Protein AF-A0A920VRI5-F1 (afdb_monomer_lite)

Secondary structure (DSSP, 8-state):
-----------S-EEE-S-----SSPP-HHHHHHHHHHHHT-SS--GGGEEE---STT---TTS-TTHHIIIII-TTSS-HHHH---GGG-SS--EE-SSEEEEEETTEEEEEE-----SSTTTS-BTTBS-SSEEE-HHHHHHHHHHHHHTTTSEEEEE-SSB-TTSSTT-STTHHHHTTSS---TTS-GGGTTBEEEETTEE----

Radius of gyration: 17.71 Å; chains: 1; bounding box: 58×46×41 Å

Sequence (208 aa):
MAKSTGAIRGFDIALNLGDFSGSQLPPDDEEGELVVSQYASAKYHGREHFYDVIGNHDASGAEEPTQWWFKKWIDPVGSNPEFSQVDNSKRPYPTTGTWENYSFEVGNIVFLMLADRNDGGPPIGRGEFGGYPAGAISEETFQWWVQKVSENKDKIVVTAHHHMVKGTTVASGLNEGCDQGYHGRMPDGGAPGSSFIYWVGGKRILAG

Structure (mmCIF, N/CA/C/O backbone):
data_AF-A0A920VRI5-F1
#
_entry.id   AF-A0A920VRI5-F1
#
loop_
_atom_site.group_PDB
_atom_site.id
_atom_site.type_symbol
_atom_site.label_atom_id
_atom_site.label_alt_id
_atom_site.label_comp_id
_atom_site.label_asym_id
_atom_site.label_entity_id
_atom_site.label_seq_id
_atom_site.pdbx_PDB_ins_code
_atom_site.Cartn_x
_atom_site.Cartn_y
_atom_site.Cartn_z
_atom_site.occupancy
_atom_site.B_iso_or_equiv
_atom_site.auth_seq_id
_atom_site.auth_comp_id
_atom_site.auth_asym_id
_atom_site.auth_atom_id
_atom_site.pdbx_PDB_model_num
ATOM 1 N N . MET A 1 1 ? -42.942 6.422 -9.908 1.00 41.00 1 MET A N 1
ATOM 2 C CA . MET A 1 1 ? -41.508 6.718 -9.704 1.00 41.00 1 MET A CA 1
ATOM 3 C C . MET A 1 1 ? -41.279 6.942 -8.220 1.00 41.00 1 MET A C 1
ATOM 5 O O . MET A 1 1 ? -41.807 7.909 -7.683 1.00 41.00 1 MET A O 1
ATOM 9 N N . ALA A 1 2 ? -40.609 6.012 -7.540 1.00 38.19 2 ALA A N 1
ATOM 10 C CA . ALA A 1 2 ? -40.305 6.153 -6.120 1.00 38.19 2 ALA A CA 1
ATOM 11 C C . ALA A 1 2 ? -39.203 7.208 -5.946 1.00 38.19 2 ALA A C 1
ATOM 13 O O . ALA A 1 2 ? -38.097 7.035 -6.450 1.00 38.19 2 ALA A O 1
ATOM 14 N N . LYS A 1 3 ? -39.519 8.314 -5.268 1.00 41.25 3 LYS A N 1
ATOM 15 C CA . LYS A 1 3 ? -38.514 9.250 -4.757 1.00 41.25 3 LYS A CA 1
ATOM 16 C C . LYS A 1 3 ? -37.896 8.600 -3.522 1.00 41.25 3 LYS A C 1
ATOM 18 O O . LYS A 1 3 ? -38.569 8.517 -2.497 1.00 41.25 3 LYS A O 1
ATOM 23 N N . SER A 1 4 ? -36.658 8.119 -3.606 1.00 45.03 4 SER A N 1
ATOM 24 C CA . SER A 1 4 ? -35.901 7.798 -2.397 1.00 45.03 4 SER A CA 1
ATOM 25 C C . SER A 1 4 ? -35.536 9.119 -1.715 1.00 45.03 4 SER A C 1
ATOM 27 O O . SER A 1 4 ? -34.760 9.923 -2.218 1.00 45.03 4 SER A O 1
ATOM 29 N N . THR A 1 5 ? -36.149 9.381 -0.566 1.00 50.12 5 THR A N 1
ATOM 30 C CA . THR A 1 5 ? -35.826 10.512 0.319 1.00 50.12 5 THR A CA 1
ATOM 31 C C . THR A 1 5 ? -34.730 10.147 1.322 1.00 50.12 5 THR A C 1
ATOM 33 O O . THR A 1 5 ? -34.669 10.707 2.414 1.00 50.12 5 THR A O 1
ATOM 36 N N . GLY A 1 6 ? -33.861 9.194 0.981 1.00 52.28 6 GLY A N 1
ATOM 37 C CA . GLY A 1 6 ? -32.639 8.968 1.738 1.00 52.28 6 GLY A CA 1
ATOM 38 C C . GLY A 1 6 ? -31.652 10.050 1.341 1.00 52.28 6 GLY A C 1
ATOM 39 O O . GLY A 1 6 ? -31.127 10.004 0.233 1.00 52.28 6 GLY A O 1
ATOM 40 N N . ALA A 1 7 ? -31.424 11.040 2.207 1.00 58.31 7 ALA A N 1
ATOM 41 C CA . ALA A 1 7 ? -30.242 11.881 2.072 1.00 58.31 7 ALA A CA 1
ATOM 42 C C . ALA A 1 7 ? -29.045 10.941 1.886 1.00 58.31 7 ALA A C 1
ATOM 44 O O . ALA A 1 7 ? -28.867 10.039 2.707 1.00 58.31 7 ALA A O 1
ATOM 45 N N . ILE A 1 8 ? -28.296 11.096 0.790 1.00 59.59 8 ILE A N 1
ATOM 46 C CA . ILE A 1 8 ? -27.055 10.351 0.580 1.00 59.59 8 ILE A CA 1
ATOM 47 C C . ILE A 1 8 ? -26.156 10.742 1.750 1.00 59.59 8 ILE A C 1
ATOM 49 O O . ILE A 1 8 ? -25.626 11.851 1.798 1.00 59.59 8 ILE A O 1
ATOM 53 N N . ARG A 1 9 ? -26.099 9.872 2.756 1.00 70.94 9 ARG A N 1
ATOM 54 C CA . ARG A 1 9 ? -25.122 9.967 3.827 1.00 70.94 9 ARG A CA 1
ATOM 55 C C . ARG A 1 9 ? -23.818 9.464 3.233 1.00 70.94 9 ARG A C 1
ATOM 57 O O . ARG A 1 9 ? -23.820 8.512 2.455 1.00 70.94 9 ARG A O 1
ATOM 64 N N . GLY A 1 10 ? -22.745 10.170 3.545 1.00 83.94 10 GLY A N 1
ATOM 65 C CA . GLY A 1 10 ? -21.402 9.735 3.220 1.00 83.94 10 GLY A CA 1
ATOM 66 C C . GLY A 1 10 ? -21.047 8.375 3.839 1.00 83.94 10 GLY A C 1
ATOM 67 O O . GLY A 1 10 ? -21.869 7.760 4.518 1.00 83.94 10 GLY A O 1
ATOM 68 N N . PHE A 1 11 ? -19.822 7.914 3.619 1.00 89.75 11 PHE A N 1
ATOM 69 C CA . PHE A 1 11 ? -19.252 6.750 4.298 1.00 89.75 11 PHE A CA 1
ATOM 70 C C . PHE A 1 11 ? -18.594 7.148 5.628 1.00 89.75 11 PHE A C 1
ATOM 72 O O . PHE A 1 11 ? -18.130 8.273 5.788 1.00 89.75 11 PHE A O 1
ATOM 79 N N . ASP A 1 12 ? -18.510 6.225 6.584 1.00 86.44 12 ASP A N 1
ATOM 80 C CA . ASP A 1 12 ? -17.761 6.473 7.823 1.00 86.44 12 ASP A CA 1
ATOM 81 C C . ASP A 1 12 ? -16.243 6.408 7.576 1.00 86.44 12 ASP A C 1
ATOM 83 O O . ASP A 1 12 ? -15.486 7.237 8.079 1.00 86.44 12 ASP A O 1
ATOM 87 N N . ILE A 1 13 ? -15.803 5.441 6.760 1.00 87.88 13 ILE A N 1
ATOM 88 C CA . ILE A 1 13 ? -14.407 5.203 6.363 1.00 87.88 13 ILE A CA 1
ATOM 89 C C . ILE A 1 13 ? -14.387 4.744 4.904 1.00 87.88 13 ILE A C 1
ATOM 91 O O . ILE A 1 13 ? -15.224 3.927 4.511 1.00 87.88 13 ILE A O 1
ATOM 95 N N . ALA A 1 14 ? -13.414 5.214 4.123 1.00 94.81 14 ALA A N 1
ATOM 96 C CA . ALA A 1 14 ? -13.083 4.641 2.823 1.00 94.81 14 ALA A CA 1
ATOM 97 C C . ALA A 1 14 ? -11.677 4.041 2.860 1.00 94.81 14 ALA A C 1
ATOM 99 O O . ALA A 1 14 ? -10.730 4.703 3.278 1.00 94.81 14 ALA A O 1
ATOM 100 N N . LEU A 1 15 ? -11.550 2.798 2.399 1.00 96.81 15 LEU A N 1
ATOM 101 C CA . LEU A 1 15 ? -10.257 2.201 2.084 1.00 96.81 15 LEU A CA 1
ATOM 102 C C . LEU A 1 15 ? -10.064 2.281 0.574 1.00 96.81 15 LEU A C 1
ATOM 104 O O . LEU A 1 15 ? -10.921 1.786 -0.161 1.00 96.81 15 LEU A O 1
ATOM 108 N N . ASN A 1 16 ? -8.965 2.876 0.120 1.00 97.00 16 ASN A N 1
ATOM 109 C CA . ASN A 1 16 ? -8.577 2.830 -1.284 1.00 97.00 16 ASN A CA 1
ATOM 110 C C . ASN A 1 16 ? -7.345 1.940 -1.433 1.00 97.00 16 ASN A C 1
ATOM 112 O O . ASN A 1 16 ? -6.329 2.162 -0.774 1.00 97.00 16 ASN A O 1
ATOM 116 N N . LEU A 1 17 ? -7.458 0.894 -2.246 1.00 95.94 17 LEU A N 1
ATOM 117 C CA . LEU A 1 17 ? -6.504 -0.212 -2.243 1.00 95.94 17 LEU A CA 1
ATOM 118 C C . LEU A 1 17 ? -5.523 -0.166 -3.415 1.00 95.94 17 LEU A C 1
ATOM 120 O O . LEU A 1 17 ? -5.196 -1.218 -3.947 1.00 95.94 17 LEU A O 1
ATOM 124 N N . GLY A 1 18 ? -5.048 1.019 -3.793 1.00 95.56 18 GLY A N 1
ATOM 125 C CA . GLY A 1 18 ? -3.997 1.185 -4.798 1.00 95.56 18 GLY A CA 1
ATOM 126 C C . GLY A 1 18 ? -4.498 1.324 -6.230 1.00 95.56 18 GLY A C 1
ATOM 127 O O . GLY A 1 18 ? -5.704 1.361 -6.477 1.00 95.56 18 GLY A O 1
ATOM 128 N N . ASP A 1 19 ? -3.537 1.399 -7.148 1.00 94.81 19 ASP A N 1
ATOM 129 C CA . ASP A 1 19 ? -3.713 1.660 -8.580 1.00 94.81 19 ASP A CA 1
ATOM 130 C C . ASP A 1 19 ? -4.448 2.981 -8.844 1.00 94.81 19 ASP A C 1
ATOM 132 O O . ASP A 1 19 ? -5.450 3.071 -9.557 1.00 94.81 19 ASP A O 1
ATOM 136 N N . PHE A 1 20 ? -3.914 4.037 -8.236 1.00 96.19 20 PHE A N 1
ATOM 137 C CA . PHE A 1 20 ? -4.289 5.420 -8.498 1.00 96.19 20 PHE A CA 1
ATOM 138 C C . PHE A 1 20 ? -3.863 5.855 -9.899 1.00 96.19 20 PHE A C 1
ATOM 140 O O . PHE A 1 20 ? -4.604 6.575 -10.570 1.00 96.19 20 PHE A O 1
ATOM 147 N N . SER A 1 21 ? -2.681 5.416 -10.338 1.00 92.25 21 SER A N 1
ATOM 148 C CA . SER A 1 21 ? -2.272 5.536 -11.733 1.00 92.25 21 SER A CA 1
ATOM 149 C C . SER A 1 21 ? -2.820 4.364 -12.542 1.00 92.25 21 SER A C 1
ATOM 151 O O . SER A 1 21 ? -2.701 3.206 -12.156 1.00 92.25 21 SER A O 1
ATOM 153 N N . GLY A 1 22 ? -3.394 4.660 -13.709 1.00 86.31 22 GLY A N 1
ATOM 154 C CA . GLY A 1 22 ? -3.759 3.644 -14.705 1.00 86.31 22 GLY A CA 1
ATOM 155 C C . GLY A 1 22 ? -2.650 3.375 -15.728 1.00 86.31 22 GLY A C 1
ATOM 156 O O . GLY A 1 22 ? -2.865 2.645 -16.699 1.00 86.31 22 GLY A O 1
ATOM 157 N N . SER A 1 23 ? -1.491 4.017 -15.571 1.00 86.38 23 SER A N 1
ATOM 158 C CA . SER A 1 23 ? -0.403 3.998 -16.542 1.00 86.38 23 SER A CA 1
ATOM 159 C C . SER A 1 23 ? 0.432 2.721 -16.450 1.00 86.38 23 SER A C 1
ATOM 161 O O . SER A 1 23 ? 0.594 2.112 -15.392 1.00 86.38 23 SER A O 1
ATOM 163 N N . GLN A 1 24 ? 1.011 2.320 -17.583 1.00 85.56 24 GLN A N 1
ATOM 164 C CA . GLN A 1 24 ? 2.103 1.338 -17.603 1.00 85.56 24 GLN A CA 1
ATOM 165 C C . GLN A 1 24 ? 3.467 2.012 -17.398 1.00 85.56 24 GLN A C 1
ATOM 167 O O . GLN A 1 24 ? 4.446 1.336 -17.096 1.00 85.56 24 GLN A O 1
ATOM 172 N N . LEU A 1 25 ? 3.553 3.339 -17.510 1.00 87.88 25 LEU A N 1
ATOM 173 C CA . LEU A 1 25 ? 4.743 4.123 -17.168 1.00 87.88 25 LEU A CA 1
ATOM 174 C C . LEU A 1 25 ? 4.754 4.452 -15.666 1.00 87.88 25 LEU A C 1
ATOM 176 O O . LEU A 1 25 ? 3.699 4.342 -15.035 1.00 87.88 25 LEU A O 1
ATOM 180 N N . PRO A 1 26 ? 5.925 4.755 -15.066 1.00 88.69 26 PRO A N 1
ATOM 181 C CA . PRO A 1 26 ? 5.972 5.243 -13.691 1.00 88.69 26 PRO A CA 1
ATOM 182 C C . PRO A 1 26 ? 5.103 6.497 -13.554 1.00 88.69 26 PRO A C 1
ATOM 184 O O . PRO A 1 26 ? 5.108 7.310 -14.484 1.00 88.69 26 PRO A O 1
ATOM 187 N N . PRO A 1 27 ? 4.368 6.650 -12.442 1.00 93.44 27 PRO A N 1
ATOM 188 C CA . PRO A 1 27 ? 3.523 7.815 -12.255 1.00 93.44 27 PRO A CA 1
ATOM 189 C C . PRO A 1 27 ? 4.361 9.077 -12.043 1.00 93.44 27 PRO A C 1
ATOM 191 O O . PRO A 1 27 ? 5.450 9.035 -11.462 1.00 93.44 27 PRO A O 1
ATOM 194 N N . ASP A 1 28 ? 3.837 10.210 -12.497 1.00 94.94 28 ASP A N 1
ATOM 195 C CA . ASP A 1 28 ? 4.511 11.504 -12.433 1.00 94.94 28 ASP A CA 1
ATOM 196 C C . ASP A 1 28 ? 3.756 12.533 -11.576 1.00 94.94 28 ASP A C 1
ATOM 198 O O . ASP A 1 28 ? 2.721 12.260 -10.960 1.00 94.94 28 ASP A O 1
ATOM 202 N N . ASP A 1 29 ? 4.316 13.738 -11.483 1.00 97.44 29 ASP A N 1
ATOM 203 C CA . ASP A 1 29 ? 3.720 14.816 -10.697 1.00 97.44 29 ASP A CA 1
ATOM 204 C C . ASP A 1 29 ? 2.358 15.283 -11.248 1.00 97.44 29 ASP A C 1
ATOM 206 O O . ASP A 1 29 ? 1.505 15.668 -10.451 1.00 97.44 29 ASP A O 1
ATOM 210 N N . GLU A 1 30 ? 2.101 15.190 -12.560 1.00 97.44 30 GLU A N 1
ATOM 211 C CA . GLU A 1 30 ? 0.806 15.565 -13.151 1.00 97.44 30 GLU A CA 1
ATOM 212 C C . GLU A 1 30 ? -0.295 14.583 -12.718 1.00 97.44 30 GLU A C 1
ATOM 214 O O . GLU A 1 30 ? -1.374 15.003 -12.285 1.00 97.44 30 GLU A O 1
ATOM 219 N N . GLU A 1 31 ? -0.011 13.276 -12.740 1.00 96.88 31 GLU A N 1
ATOM 220 C CA . GLU A 1 31 ? -0.921 12.264 -12.188 1.00 96.88 31 GLU A CA 1
ATOM 221 C C . GLU A 1 31 ? -1.144 12.465 -10.679 1.00 96.88 31 GLU A C 1
ATOM 223 O O . GLU A 1 31 ? -2.268 12.330 -10.189 1.00 96.88 31 GLU A O 1
ATOM 228 N N . GLY A 1 32 ? -0.101 12.842 -9.936 1.00 97.69 32 GLY A N 1
ATOM 229 C CA . GLY A 1 32 ? -0.183 13.120 -8.500 1.00 97.69 32 GLY A CA 1
ATOM 230 C C . GLY A 1 32 ? -1.110 14.292 -8.162 1.00 97.69 32 GLY A C 1
ATOM 231 O O . GLY A 1 32 ? -2.006 14.167 -7.320 1.00 97.69 32 GLY A O 1
ATOM 232 N N . GLU A 1 33 ? -0.949 15.418 -8.858 1.00 98.31 33 GLU A N 1
ATOM 233 C CA . GLU A 1 33 ? -1.820 16.591 -8.726 1.00 98.31 33 GLU A CA 1
ATOM 234 C C . GLU A 1 33 ? -3.276 16.262 -9.080 1.00 98.31 33 GLU A C 1
ATOM 236 O O . GLU A 1 33 ? -4.208 16.708 -8.396 1.00 98.31 33 GLU A O 1
ATOM 241 N N . LEU A 1 34 ? -3.488 15.431 -10.107 1.00 97.75 34 LEU A N 1
ATOM 242 C CA . LEU A 1 34 ? -4.818 14.978 -10.492 1.00 97.75 34 LEU A CA 1
ATOM 243 C C . LEU A 1 34 ? -5.487 14.192 -9.361 1.00 97.75 34 LEU A C 1
ATOM 245 O O . LEU A 1 34 ? -6.640 14.485 -9.035 1.00 97.75 34 LEU A O 1
ATOM 249 N N . VAL A 1 35 ? -4.785 13.259 -8.716 1.00 97.31 35 VAL A N 1
ATOM 250 C CA . VAL A 1 35 ? -5.336 12.495 -7.585 1.00 97.31 35 VAL A CA 1
ATOM 251 C C . VAL A 1 35 ? -5.724 13.415 -6.427 1.00 97.31 35 VAL A C 1
ATOM 253 O O . VAL A 1 35 ? -6.833 13.309 -5.894 1.00 97.31 35 VAL A O 1
ATOM 256 N N . VAL A 1 36 ? -4.867 14.376 -6.070 1.00 98.12 36 VAL A N 1
ATOM 257 C CA . VAL A 1 36 ? -5.179 15.368 -5.027 1.00 98.12 36 VAL A CA 1
ATOM 258 C C . VAL A 1 36 ? -6.435 16.166 -5.395 1.00 98.12 36 VAL A C 1
ATOM 260 O O . VAL A 1 36 ? -7.335 16.329 -4.566 1.00 98.12 36 VAL A O 1
ATOM 263 N N . SER A 1 37 ? -6.555 16.600 -6.653 1.00 97.75 37 SER A N 1
ATOM 264 C CA . SER A 1 37 ? -7.731 17.332 -7.140 1.00 97.75 37 SER A CA 1
ATOM 265 C C . SER A 1 37 ? -9.019 16.496 -7.096 1.00 97.75 37 SER A C 1
ATOM 267 O O . SER A 1 37 ? -10.087 17.011 -6.752 1.00 97.75 37 SER A O 1
ATOM 269 N N . GLN A 1 38 ? -8.929 15.193 -7.382 1.00 96.19 38 GLN A N 1
ATOM 270 C CA . GLN A 1 38 ? -10.062 14.272 -7.325 1.00 96.19 38 GLN A CA 1
ATOM 271 C C . GLN A 1 38 ? -10.542 14.089 -5.887 1.00 96.19 38 GLN A C 1
ATOM 273 O O . GLN A 1 38 ? -11.742 14.215 -5.631 1.00 96.19 38 GLN A O 1
ATOM 278 N N . TYR A 1 39 ? -9.629 13.888 -4.935 1.00 96.12 39 TYR A N 1
ATOM 279 C CA . TYR A 1 39 ? -9.989 13.835 -3.519 1.00 96.12 39 TYR A CA 1
ATOM 280 C C . TYR A 1 39 ? -10.624 15.142 -3.034 1.00 96.12 39 TYR A C 1
ATOM 282 O O . TYR A 1 39 ? -11.645 15.107 -2.345 1.00 96.12 39 TYR A O 1
ATOM 290 N N . ALA A 1 40 ? -10.094 16.295 -3.450 1.00 95.19 40 ALA A N 1
ATOM 291 C CA . ALA A 1 40 ? -10.645 17.607 -3.108 1.00 95.19 40 ALA A CA 1
ATOM 292 C C . ALA A 1 40 ? -12.060 17.852 -3.677 1.00 95.19 40 ALA A C 1
ATOM 294 O O . ALA A 1 40 ? -12.779 18.730 -3.198 1.00 95.19 40 ALA A O 1
ATOM 295 N N . SER A 1 41 ? -12.490 17.072 -4.675 1.00 95.06 41 SER A N 1
ATOM 296 C CA . SER A 1 41 ? -13.840 17.163 -5.249 1.00 95.06 41 SER A CA 1
ATOM 297 C C . SER A 1 41 ? -14.929 16.490 -4.395 1.00 95.06 41 SER A C 1
ATOM 299 O O . SER A 1 41 ? -16.127 16.668 -4.659 1.00 95.06 41 SER A O 1
ATOM 301 N N . ALA A 1 42 ? -14.544 15.724 -3.366 1.00 91.50 42 ALA A N 1
ATOM 302 C CA . ALA A 1 42 ? -15.478 15.045 -2.478 1.00 91.50 42 ALA A CA 1
ATOM 303 C C . ALA A 1 42 ? -16.357 16.054 -1.711 1.00 91.50 42 ALA A C 1
ATOM 305 O O . ALA A 1 42 ? -15.881 16.971 -1.052 1.00 91.50 42 ALA A O 1
ATOM 306 N N . LYS A 1 43 ? -17.684 15.878 -1.783 1.00 90.62 43 LYS A N 1
ATOM 307 C CA . LYS A 1 43 ? -18.653 16.840 -1.212 1.00 90.62 43 LYS A CA 1
ATOM 308 C C . LYS A 1 43 ? -18.958 16.631 0.269 1.00 90.62 43 LYS A C 1
ATOM 310 O O . LYS A 1 43 ? -19.390 17.564 0.939 1.00 90.62 43 LYS A O 1
ATOM 315 N N . TYR A 1 44 ? -18.815 15.397 0.746 1.00 90.75 44 TYR A N 1
ATOM 316 C CA . TYR A 1 44 ? -19.237 14.983 2.089 1.00 90.75 44 TYR A CA 1
ATOM 317 C C . TYR A 1 44 ? -18.074 14.535 2.975 1.00 90.75 44 TYR A C 1
ATOM 319 O O . TYR A 1 44 ? -18.275 14.332 4.169 1.00 90.75 44 TYR A O 1
ATOM 327 N N . HIS A 1 45 ? -16.878 14.394 2.402 1.00 92.56 45 HIS A N 1
ATOM 328 C CA . HIS A 1 45 ? -15.692 13.880 3.077 1.00 92.56 45 HIS A CA 1
ATOM 329 C C . HIS A 1 45 ? -14.484 14.735 2.742 1.00 92.56 45 HIS A C 1
ATOM 331 O O . HIS A 1 45 ? -14.337 15.175 1.605 1.00 92.56 45 HIS A O 1
ATOM 337 N N . GLY A 1 46 ? -13.626 14.937 3.740 1.00 92.81 46 GLY A N 1
ATOM 338 C CA . GLY A 1 46 ? -12.278 15.454 3.526 1.00 92.81 46 GLY A CA 1
ATOM 339 C C . GLY A 1 46 ? -11.327 14.351 3.067 1.00 92.81 46 GLY A C 1
ATOM 340 O O . GLY A 1 46 ? -11.636 13.161 3.198 1.00 92.81 46 GLY A O 1
ATOM 341 N N . ARG A 1 47 ? -10.146 14.761 2.598 1.00 94.81 47 ARG A N 1
ATOM 342 C CA . ARG A 1 47 ? -9.030 13.888 2.199 1.00 94.81 47 ARG A CA 1
ATOM 343 C C . ARG A 1 47 ? -8.738 12.801 3.238 1.00 94.81 47 ARG A C 1
ATOM 345 O O . ARG A 1 47 ? -8.448 11.663 2.898 1.00 94.81 47 ARG A O 1
ATOM 352 N N . GLU A 1 48 ? -8.887 13.147 4.508 1.00 95.75 48 GLU A N 1
ATOM 353 C CA . GLU A 1 48 ? -8.527 12.342 5.670 1.00 95.75 48 GLU A CA 1
ATOM 354 C C . GLU A 1 48 ? -9.486 11.187 5.978 1.00 95.75 48 GLU A C 1
ATOM 356 O O . GLU A 1 48 ? -9.188 10.367 6.846 1.00 95.75 48 GLU A O 1
ATOM 361 N N . HIS A 1 49 ? -10.635 11.123 5.298 1.00 94.88 49 HIS A N 1
ATOM 362 C CA . HIS A 1 49 ? -11.571 10.000 5.428 1.00 94.88 49 HIS A CA 1
ATOM 363 C C . HIS A 1 49 ? -11.187 8.809 4.537 1.00 94.88 49 HIS A C 1
ATOM 365 O O . HIS A 1 49 ? -11.795 7.742 4.644 1.00 94.88 49 HIS A O 1
ATOM 371 N N . PHE A 1 50 ? -10.203 8.999 3.656 1.00 96.38 50 PHE A N 1
ATOM 372 C CA . PHE A 1 50 ? -9.659 7.968 2.789 1.00 96.38 50 PHE A CA 1
ATOM 373 C C . PHE A 1 50 ? -8.357 7.428 3.397 1.00 96.38 50 PHE A C 1
ATOM 375 O O . PHE A 1 50 ? -7.461 8.181 3.799 1.00 96.38 50 PHE A O 1
ATOM 382 N N . TYR A 1 51 ? -8.295 6.108 3.521 1.00 98.06 51 TYR A N 1
ATOM 383 C CA . TYR A 1 51 ? -7.159 5.356 4.034 1.00 98.06 51 TYR A CA 1
ATOM 384 C C . TYR A 1 51 ? -6.610 4.516 2.890 1.00 98.06 51 TYR A C 1
ATOM 386 O O . TYR A 1 51 ? -7.237 3.558 2.436 1.00 98.06 51 TYR A O 1
ATOM 394 N N . ASP A 1 52 ? -5.451 4.933 2.408 1.00 98.12 52 ASP A N 1
ATOM 395 C CA . ASP A 1 52 ? -4.906 4.507 1.131 1.00 98.12 52 ASP A CA 1
ATOM 396 C C . ASP A 1 52 ? -3.780 3.473 1.339 1.00 98.12 52 ASP A C 1
ATOM 398 O O . ASP A 1 52 ? -2.977 3.596 2.271 1.00 98.12 52 ASP A O 1
ATOM 402 N N . VAL A 1 53 ? -3.693 2.464 0.473 1.00 97.69 53 VAL A N 1
ATOM 403 C CA . VAL A 1 53 ? -2.487 1.638 0.268 1.00 97.69 53 VAL A CA 1
ATOM 404 C C . VAL A 1 53 ? -2.074 1.712 -1.191 1.00 97.69 53 VAL A C 1
ATOM 406 O O . VAL A 1 53 ? -2.891 2.017 -2.050 1.00 97.69 53 VAL A O 1
ATOM 409 N N . ILE A 1 54 ? -0.800 1.462 -1.458 1.00 96.88 54 ILE A N 1
ATOM 410 C CA . ILE A 1 54 ? -0.231 1.512 -2.802 1.00 96.88 54 ILE A CA 1
ATOM 411 C C . ILE A 1 54 ? -0.488 0.206 -3.571 1.00 96.88 54 ILE A C 1
ATOM 413 O O . ILE A 1 54 ? -0.448 -0.870 -2.966 1.00 96.88 54 ILE A O 1
ATOM 417 N N . GLY A 1 55 ? -0.721 0.308 -4.881 1.00 95.19 55 GLY A N 1
ATOM 418 C CA . GLY A 1 55 ? -0.770 -0.807 -5.829 1.00 95.19 55 GLY A CA 1
ATOM 419 C C . GLY A 1 55 ? 0.459 -0.875 -6.738 1.00 95.19 55 GLY A C 1
ATOM 420 O O . GLY A 1 55 ? 1.381 -0.061 -6.638 1.00 95.19 55 GLY A O 1
ATOM 421 N N . ASN A 1 56 ? 0.514 -1.867 -7.628 1.00 91.94 56 ASN A N 1
ATOM 422 C CA . ASN A 1 56 ? 1.679 -2.042 -8.501 1.00 91.94 56 ASN A CA 1
ATOM 423 C C . ASN A 1 56 ? 1.778 -0.958 -9.579 1.00 91.94 56 ASN A C 1
ATOM 425 O O . ASN A 1 56 ? 2.889 -0.650 -10.017 1.00 91.94 56 ASN A O 1
ATOM 429 N N . HIS A 1 57 ? 0.665 -0.357 -10.004 1.00 93.06 57 HIS A N 1
ATOM 430 C CA . HIS A 1 57 ? 0.710 0.714 -11.000 1.00 93.06 57 HIS A CA 1
ATOM 431 C C . HIS A 1 57 ? 1.272 2.023 -10.445 1.00 93.06 57 HIS A C 1
ATOM 433 O O . HIS A 1 57 ? 1.903 2.784 -11.176 1.00 93.06 57 HIS A O 1
ATOM 439 N N . ASP A 1 58 ? 1.159 2.235 -9.141 1.00 94.81 58 ASP A N 1
ATOM 440 C CA . ASP A 1 58 ? 1.655 3.434 -8.462 1.00 94.81 58 ASP A CA 1
ATOM 441 C C . ASP A 1 58 ? 3.162 3.382 -8.174 1.00 94.81 58 ASP A C 1
ATOM 443 O O . ASP A 1 58 ? 3.746 4.341 -7.661 1.00 94.81 58 ASP A O 1
ATOM 447 N N . ALA A 1 59 ? 3.784 2.226 -8.419 1.00 93.69 59 ALA A N 1
ATOM 448 C CA . ALA A 1 59 ? 5.105 1.936 -7.907 1.00 93.69 59 ALA A CA 1
ATOM 449 C C . ALA A 1 59 ? 6.211 2.727 -8.614 1.00 93.69 59 ALA A C 1
ATOM 451 O O . ALA A 1 59 ? 6.195 2.899 -9.835 1.00 93.69 59 ALA A O 1
ATOM 452 N N . SER A 1 60 ? 7.218 3.134 -7.841 1.00 93.25 60 SER A N 1
ATOM 453 C CA . SER A 1 60 ? 8.446 3.743 -8.364 1.00 93.25 60 SER A CA 1
ATOM 454 C C . SER A 1 60 ? 9.302 2.744 -9.153 1.00 93.25 60 SER A C 1
ATOM 456 O O . SER A 1 60 ? 9.392 1.565 -8.804 1.00 93.25 60 SER A O 1
ATOM 458 N N . GLY A 1 61 ? 9.970 3.224 -10.198 1.00 89.56 61 GLY A N 1
ATOM 459 C CA . GLY A 1 61 ? 10.965 2.481 -10.967 1.00 89.56 61 GLY A CA 1
ATOM 460 C C . GLY A 1 61 ? 12.296 2.279 -10.232 1.00 89.56 61 GLY A C 1
ATOM 461 O O . GLY A 1 61 ? 12.527 2.811 -9.147 1.00 89.56 61 GLY A O 1
ATOM 462 N N . ALA A 1 62 ? 13.197 1.514 -10.855 1.00 87.81 62 ALA A N 1
ATOM 463 C CA . ALA A 1 62 ? 14.447 1.052 -10.242 1.00 87.81 62 ALA A CA 1
ATOM 464 C C . ALA A 1 62 ? 15.422 2.166 -9.826 1.00 87.81 62 ALA A C 1
ATOM 466 O O . ALA A 1 62 ? 16.128 2.018 -8.832 1.00 87.81 62 ALA A O 1
ATOM 467 N N . GLU A 1 63 ? 15.442 3.270 -10.572 1.00 89.81 63 GLU A N 1
ATOM 468 C CA . GLU A 1 63 ? 16.342 4.410 -10.339 1.00 89.81 63 GLU A CA 1
ATOM 469 C C . GLU A 1 63 ? 15.659 5.558 -9.580 1.00 89.81 63 GLU A C 1
ATOM 471 O O . GLU A 1 63 ? 16.232 6.634 -9.398 1.00 89.81 63 GLU A O 1
ATOM 476 N N . GLU A 1 64 ? 14.415 5.353 -9.154 1.00 92.44 64 GLU A N 1
ATOM 477 C CA . GLU A 1 64 ? 13.634 6.352 -8.441 1.00 92.44 64 GLU A CA 1
ATOM 478 C C . GLU A 1 64 ? 13.681 6.107 -6.929 1.00 92.44 64 GLU A C 1
ATOM 480 O O . GLU A 1 64 ? 13.841 4.969 -6.474 1.00 92.44 64 GLU A O 1
ATOM 485 N N . PRO A 1 65 ? 13.515 7.153 -6.099 1.00 94.88 65 PRO A N 1
ATOM 486 C CA . PRO A 1 65 ? 13.434 6.948 -4.666 1.00 94.88 65 PRO A CA 1
ATOM 487 C C . PRO A 1 65 ? 12.242 6.053 -4.316 1.00 94.88 65 PRO A C 1
ATOM 489 O O . PRO A 1 65 ? 11.148 6.194 -4.856 1.00 94.88 65 PRO A O 1
ATOM 492 N N . THR A 1 66 ? 12.461 5.159 -3.357 1.00 95.06 66 THR A N 1
ATOM 493 C CA . THR A 1 66 ? 11.487 4.184 -2.863 1.00 95.06 66 THR A CA 1
ATOM 494 C C . THR A 1 66 ? 10.097 4.784 -2.646 1.00 95.06 66 THR A C 1
ATOM 496 O O . THR A 1 66 ? 9.900 5.582 -1.717 1.00 95.06 66 THR A O 1
ATOM 499 N N . GLN A 1 67 ? 9.149 4.349 -3.482 1.00 95.69 67 GLN A N 1
ATOM 500 C CA . GLN A 1 67 ? 7.728 4.708 -3.452 1.00 95.69 67 GLN A CA 1
ATOM 501 C C . GLN A 1 67 ? 7.474 6.211 -3.303 1.00 95.69 67 GLN A C 1
ATOM 503 O O . GLN A 1 67 ? 6.576 6.640 -2.573 1.00 95.69 67 GLN A O 1
ATOM 508 N N . TRP A 1 68 ? 8.309 7.030 -3.950 1.00 96.12 68 TRP A N 1
ATOM 509 C CA . TRP A 1 68 ? 8.299 8.479 -3.766 1.00 96.12 68 TRP A CA 1
ATOM 510 C C . TRP A 1 68 ? 6.943 9.084 -4.120 1.00 96.12 68 TRP A C 1
ATOM 512 O O . TRP A 1 68 ? 6.451 9.926 -3.371 1.00 96.12 68 TRP A O 1
ATOM 522 N N . TRP A 1 69 ? 6.332 8.619 -5.213 1.00 97.19 69 TRP A N 1
ATOM 523 C CA . TRP A 1 69 ? 5.094 9.176 -5.744 1.00 97.19 69 TRP A CA 1
ATOM 524 C C . TRP A 1 69 ? 3.944 8.980 -4.759 1.00 97.19 69 TRP A C 1
ATOM 526 O O . TRP A 1 69 ? 3.317 9.945 -4.322 1.00 97.19 69 TRP A O 1
ATOM 536 N N . PHE A 1 70 ? 3.758 7.741 -4.299 1.00 97.88 70 PHE A N 1
ATOM 537 C CA . PHE A 1 70 ? 2.758 7.402 -3.293 1.00 97.88 70 PHE A CA 1
ATOM 538 C C . PHE A 1 70 ? 2.995 8.148 -1.976 1.00 97.88 70 PHE A C 1
ATOM 540 O O . PHE A 1 70 ? 2.066 8.709 -1.401 1.00 97.88 70 PHE A O 1
ATOM 547 N N . LYS A 1 71 ? 4.246 8.228 -1.508 1.00 98.12 71 LYS A N 1
ATOM 548 C CA . LYS A 1 71 ? 4.582 8.952 -0.273 1.00 98.12 71 LYS A CA 1
ATOM 549 C C . LYS A 1 71 ? 4.306 10.452 -0.380 1.00 98.12 71 LYS A C 1
ATOM 551 O O . LYS A 1 71 ? 3.876 11.039 0.608 1.00 98.12 71 LYS A O 1
ATOM 556 N N . LYS A 1 72 ? 4.560 11.058 -1.541 1.00 98.38 72 LYS A N 1
ATOM 557 C CA . LYS A 1 72 ? 4.408 12.497 -1.789 1.00 98.38 72 LYS A CA 1
ATOM 558 C C . LYS A 1 72 ? 2.946 12.894 -1.988 1.00 98.38 72 LYS A C 1
ATOM 560 O O . LYS A 1 72 ? 2.474 13.807 -1.323 1.00 98.38 72 LYS A O 1
ATOM 565 N N . TRP A 1 73 ? 2.245 12.227 -2.901 1.00 98.56 73 TRP A N 1
ATOM 566 C CA . TRP A 1 73 ? 0.924 12.654 -3.372 1.00 98.56 73 TRP A CA 1
ATOM 567 C C . TRP A 1 73 ? -0.226 11.965 -2.638 1.00 98.56 73 TRP A C 1
ATOM 569 O O . TRP A 1 73 ? -1.242 12.595 -2.328 1.00 98.56 73 TRP A O 1
ATOM 579 N N . ILE A 1 74 ? -0.064 10.677 -2.320 1.00 98.19 74 ILE A N 1
ATOM 580 C CA . ILE A 1 74 ? -1.100 9.907 -1.626 1.00 98.19 74 ILE A CA 1
ATOM 581 C C . ILE A 1 74 ? -0.969 10.049 -0.110 1.00 98.19 74 ILE A C 1
ATOM 583 O O . ILE A 1 74 ? -1.958 10.274 0.582 1.00 98.19 74 ILE A O 1
ATOM 587 N N . ASP A 1 75 ? 0.264 9.981 0.384 1.00 97.94 75 ASP A N 1
ATOM 588 C CA . ASP A 1 75 ? 0.656 10.355 1.738 1.00 97.94 75 ASP A CA 1
ATOM 589 C C . ASP A 1 75 ? -0.234 9.744 2.844 1.00 97.94 75 ASP A C 1
ATOM 591 O O . ASP A 1 75 ? -0.871 10.450 3.638 1.00 97.94 75 ASP A O 1
ATOM 595 N N . PRO A 1 76 ? -0.296 8.402 2.933 1.00 97.19 76 PRO A N 1
ATOM 596 C CA . PRO A 1 76 ? -1.263 7.699 3.783 1.00 97.19 76 PRO A CA 1
ATOM 597 C C . PRO A 1 76 ? -1.103 8.001 5.279 1.00 97.19 76 PRO A C 1
ATOM 599 O O . PRO A 1 76 ? -2.029 7.789 6.059 1.00 97.19 76 PRO A O 1
ATOM 602 N N . VAL A 1 77 ? 0.058 8.519 5.684 1.00 96.38 77 VAL A N 1
ATOM 603 C CA . VAL A 1 77 ? 0.382 8.875 7.069 1.00 96.38 77 VAL A CA 1
ATOM 604 C C . VAL A 1 77 ? 0.674 10.370 7.243 1.00 96.38 77 VAL A C 1
ATOM 606 O O . VAL A 1 77 ? 1.192 10.756 8.288 1.00 96.38 77 VAL A O 1
ATOM 609 N N . GLY A 1 78 ? 0.352 11.222 6.261 1.00 96.50 78 GLY A N 1
ATOM 610 C CA . GLY A 1 78 ? 0.411 12.689 6.366 1.00 96.50 78 GLY A CA 1
ATOM 611 C C . GLY A 1 78 ? 1.807 13.270 6.637 1.00 96.50 78 GLY A C 1
ATOM 612 O O . GLY A 1 78 ? 1.951 14.168 7.466 1.00 96.50 78 GLY A O 1
ATOM 613 N N . SER A 1 79 ? 2.844 12.703 6.023 1.00 96.56 79 SER A N 1
ATOM 614 C CA . SER A 1 79 ? 4.244 13.139 6.107 1.00 96.56 79 SER A CA 1
ATOM 615 C C . SER A 1 79 ? 4.632 14.218 5.090 1.00 96.56 79 SER A C 1
ATOM 617 O O . SER A 1 79 ? 5.666 14.848 5.285 1.00 96.56 79 SER A O 1
ATOM 619 N N . ASN A 1 80 ? 3.844 14.429 4.031 1.00 97.88 80 ASN A N 1
ATOM 620 C CA . ASN A 1 80 ? 4.122 15.371 2.937 1.00 97.88 80 ASN A CA 1
ATOM 621 C C . ASN A 1 80 ? 2.901 16.277 2.645 1.00 97.88 80 ASN A C 1
ATOM 623 O O . ASN A 1 80 ? 2.427 16.343 1.502 1.00 97.88 80 ASN A O 1
ATOM 627 N N . PRO A 1 81 ? 2.353 16.968 3.666 1.00 97.56 81 PRO A N 1
ATOM 628 C CA . PRO A 1 81 ? 1.107 17.729 3.554 1.00 97.56 81 PRO A CA 1
ATOM 629 C C . PRO A 1 81 ? 1.175 18.882 2.545 1.00 97.56 81 PRO A C 1
ATOM 631 O O . PRO A 1 81 ? 0.142 19.309 2.032 1.00 97.56 81 PRO A O 1
ATOM 634 N N . GLU A 1 82 ? 2.368 19.395 2.242 1.00 98.12 82 GLU A N 1
ATOM 635 C CA . GLU A 1 82 ? 2.578 20.458 1.259 1.00 98.12 82 GLU A CA 1
ATOM 636 C C . GLU A 1 82 ? 2.224 20.038 -0.175 1.00 98.12 82 GLU A C 1
ATOM 638 O O . GLU A 1 82 ? 1.895 20.900 -0.989 1.00 98.12 82 GLU A O 1
ATOM 643 N N . PHE A 1 83 ? 2.239 18.732 -0.467 1.00 98.44 83 PHE A N 1
ATOM 644 C CA . PHE A 1 83 ? 1.841 18.170 -1.759 1.00 98.44 83 PHE A CA 1
ATOM 645 C C . PHE A 1 83 ? 0.471 17.490 -1.670 1.00 98.44 83 PHE A C 1
ATOM 647 O O . PHE A 1 83 ? -0.430 17.795 -2.449 1.00 98.44 83 PHE A O 1
ATOM 654 N N . SER A 1 84 ? 0.298 16.596 -0.692 1.00 98.12 84 SER A N 1
ATOM 655 C CA . SER A 1 84 ? -0.882 15.731 -0.564 1.00 98.12 84 SER A CA 1
ATOM 656 C C . SER A 1 84 ? -2.130 16.440 -0.036 1.00 98.12 84 SER A C 1
ATOM 658 O O . SER A 1 84 ? -3.246 15.935 -0.197 1.00 98.12 84 SER A O 1
ATOM 660 N N . GLN A 1 85 ? -1.937 17.585 0.632 1.00 97.75 85 GLN A N 1
ATOM 661 C CA . GLN A 1 85 ? -2.953 18.323 1.388 1.00 97.75 85 GLN A CA 1
ATOM 662 C C . GLN A 1 85 ? -3.597 17.516 2.530 1.00 97.75 85 GLN A C 1
ATOM 664 O O . GLN A 1 85 ? -4.640 17.914 3.049 1.00 97.75 85 GLN A O 1
ATOM 669 N N . VAL A 1 86 ? -2.984 16.401 2.943 1.00 97.62 86 VAL A N 1
ATOM 670 C CA . VAL A 1 86 ? -3.441 15.596 4.082 1.00 97.62 86 VAL A CA 1
ATOM 671 C C . VAL A 1 86 ? -3.162 16.343 5.385 1.00 97.62 86 VAL A C 1
ATOM 673 O O . VAL A 1 86 ? -2.020 16.658 5.706 1.00 97.62 86 VAL A O 1
ATOM 676 N N . ASP A 1 87 ? -4.194 16.560 6.194 1.00 96.25 87 ASP A N 1
ATOM 677 C CA . ASP A 1 87 ? -4.067 17.078 7.554 1.00 96.25 87 ASP A CA 1
ATOM 678 C C . ASP A 1 87 ? -4.402 15.982 8.568 1.00 96.25 87 ASP A C 1
ATOM 680 O O . ASP A 1 87 ? -5.560 15.767 8.920 1.00 96.25 87 ASP A O 1
ATOM 684 N N . ASN A 1 88 ? -3.386 15.303 9.104 1.00 94.81 88 ASN A N 1
ATOM 685 C CA . ASN A 1 88 ? -3.590 14.208 10.060 1.00 94.81 88 ASN A CA 1
ATOM 686 C C . ASN A 1 88 ? -4.451 14.580 11.279 1.00 94.81 88 ASN A C 1
ATOM 688 O O . ASN A 1 88 ? -5.083 13.694 11.855 1.00 94.81 88 ASN A O 1
ATOM 692 N N . SER A 1 89 ? -4.515 15.859 11.671 1.00 94.88 89 SER A N 1
ATOM 693 C CA . SER A 1 89 ? -5.360 16.296 12.789 1.00 94.88 89 SER A CA 1
ATOM 694 C C . SER A 1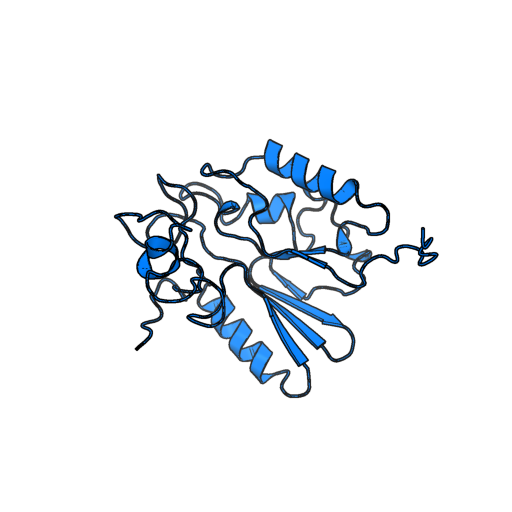 89 ? -6.861 16.199 12.490 1.00 94.88 89 SER A C 1
ATOM 696 O O . SER A 1 89 ? -7.671 16.176 13.416 1.00 94.88 89 SER A O 1
ATOM 698 N N . LYS A 1 90 ? -7.235 16.105 11.208 1.00 95.00 90 LYS A N 1
ATOM 699 C CA . LYS A 1 90 ? -8.616 15.963 10.734 1.00 95.00 90 LYS A CA 1
ATOM 700 C C . LYS A 1 90 ? -9.024 14.514 10.467 1.00 95.00 90 LYS A C 1
ATOM 702 O O . LYS A 1 90 ? -10.172 14.281 10.087 1.00 95.00 90 LYS A O 1
ATOM 707 N N . ARG A 1 91 ? -8.130 13.536 10.664 1.00 95.50 91 ARG A N 1
ATOM 708 C CA . ARG A 1 91 ? -8.480 12.115 10.521 1.00 95.50 91 ARG A CA 1
ATOM 709 C C . ARG A 1 91 ? -9.536 11.720 11.556 1.00 95.50 91 ARG A C 1
ATOM 711 O O . ARG A 1 91 ? -9.289 11.897 12.749 1.00 95.50 91 ARG A O 1
ATOM 718 N N . PRO A 1 92 ? -10.668 11.122 11.134 1.00 95.25 92 PRO A N 1
ATOM 719 C CA . PRO A 1 92 ? -11.647 10.574 12.071 1.00 95.25 92 PRO A CA 1
ATOM 720 C C . PRO A 1 92 ? -11.032 9.508 12.986 1.00 95.25 92 PRO A C 1
ATOM 722 O O . PRO A 1 92 ? -11.339 9.454 14.175 1.00 95.25 92 PRO A O 1
ATOM 725 N N . TYR A 1 93 ? -10.117 8.704 12.432 1.00 96.94 93 TYR A N 1
ATOM 726 C CA . TYR A 1 93 ? -9.355 7.688 13.153 1.00 96.94 93 TYR A CA 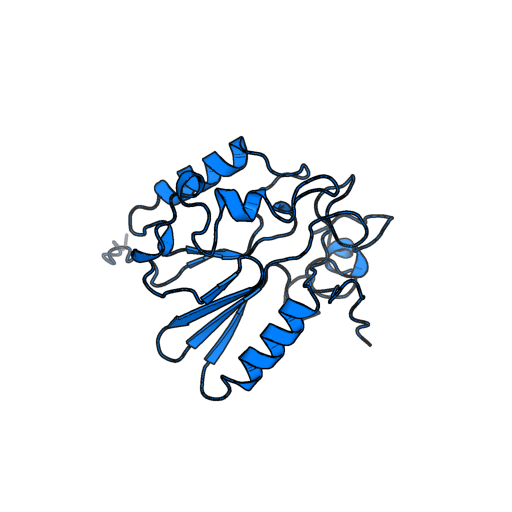1
ATOM 727 C C . TYR A 1 93 ? -7.854 7.897 12.908 1.00 96.94 93 TYR A C 1
ATOM 729 O O . TYR A 1 93 ? -7.405 7.765 11.762 1.00 96.94 93 TYR A O 1
ATOM 737 N N . PRO A 1 94 ? -7.070 8.247 13.945 1.00 96.06 94 PRO A N 1
ATOM 738 C CA . PRO A 1 94 ? -5.633 8.451 13.817 1.00 96.06 94 PRO A CA 1
ATOM 739 C C . PRO A 1 94 ? -4.902 7.188 13.361 1.00 96.06 94 PRO A C 1
ATOM 741 O O . PRO A 1 94 ? -5.211 6.078 13.798 1.00 96.06 94 PRO A O 1
ATOM 744 N N . THR A 1 95 ? -3.889 7.371 12.520 1.00 97.00 95 THR A N 1
ATOM 745 C CA . THR A 1 95 ? -3.028 6.291 12.033 1.00 97.00 95 THR A CA 1
ATOM 746 C C . THR A 1 95 ? -1.755 6.182 12.867 1.00 97.00 95 THR A C 1
ATOM 748 O O . THR A 1 95 ? -1.194 7.187 13.296 1.00 97.00 95 THR A O 1
ATOM 751 N N . THR A 1 96 ? -1.251 4.965 13.053 1.00 97.75 96 THR A N 1
ATOM 752 C CA . THR A 1 96 ? 0.065 4.683 13.646 1.00 97.75 96 THR A CA 1
ATOM 753 C C . THR A 1 96 ? 0.859 3.774 12.720 1.00 97.75 96 THR A C 1
ATOM 755 O O . THR A 1 96 ? 0.362 2.713 12.341 1.00 97.75 96 THR A O 1
ATOM 758 N N . GLY A 1 97 ? 2.095 4.158 12.403 1.00 97.75 97 GLY A N 1
ATOM 759 C CA . GLY A 1 97 ? 2.993 3.390 11.546 1.00 97.75 97 GLY A CA 1
ATOM 760 C C . GLY A 1 97 ? 3.705 4.279 10.534 1.00 97.75 97 GLY A C 1
ATOM 761 O O . GLY A 1 97 ? 4.013 5.435 10.815 1.00 97.75 97 GLY A O 1
ATOM 762 N N . THR A 1 98 ? 3.967 3.718 9.363 1.00 98.06 98 THR A N 1
ATOM 763 C CA . THR A 1 98 ? 4.647 4.360 8.238 1.00 98.06 98 THR A CA 1
ATOM 764 C C . THR A 1 98 ? 3.821 4.206 6.964 1.00 98.06 98 THR A C 1
ATOM 766 O O . THR A 1 98 ? 2.792 3.538 6.957 1.00 98.06 98 THR A O 1
ATOM 769 N N . TRP A 1 99 ? 4.284 4.793 5.862 1.00 97.00 99 TRP A N 1
ATOM 770 C CA . TRP A 1 99 ? 3.659 4.592 4.555 1.00 97.00 99 TRP A CA 1
ATOM 771 C C . TRP A 1 99 ? 3.603 3.109 4.140 1.00 97.00 99 TRP A C 1
ATOM 773 O O . TRP A 1 99 ? 2.687 2.725 3.421 1.00 97.00 99 TRP A O 1
ATOM 783 N N . GLU A 1 100 ? 4.570 2.294 4.585 1.00 98.19 100 GLU A N 1
ATOM 784 C CA . GLU A 1 100 ? 4.696 0.894 4.175 1.00 98.19 100 GLU A CA 1
ATOM 785 C C . GLU A 1 100 ? 3.759 -0.030 4.959 1.00 98.19 100 GLU A C 1
ATOM 787 O O . GLU A 1 100 ? 3.187 -0.978 4.426 1.00 98.19 100 GLU A O 1
ATOM 792 N N . ASN A 1 101 ? 3.598 0.254 6.247 1.00 98.38 101 ASN A N 1
ATOM 793 C CA . ASN A 1 101 ? 2.656 -0.436 7.106 1.00 98.38 101 ASN A CA 1
ATOM 794 C C . ASN A 1 101 ? 2.125 0.528 8.161 1.00 98.38 101 ASN A C 1
ATOM 796 O O . ASN A 1 101 ? 2.888 1.170 8.888 1.00 98.38 101 ASN A O 1
ATOM 800 N N . TYR A 1 102 ? 0.807 0.638 8.254 1.00 98.62 102 TYR A N 1
ATOM 801 C CA . TYR A 1 102 ? 0.162 1.428 9.292 1.00 98.62 102 TYR A CA 1
ATOM 802 C C . TYR A 1 102 ? -1.138 0.787 9.748 1.00 98.62 102 TYR A C 1
ATOM 804 O O . TYR A 1 102 ? -1.693 -0.114 9.121 1.00 98.62 102 TYR A O 1
ATOM 812 N N . SER A 1 103 ? -1.615 1.244 10.897 1.00 98.62 103 SER A N 1
ATOM 813 C CA . SER A 1 103 ? -2.854 0.768 11.494 1.00 98.62 103 SER A CA 1
ATOM 814 C C . SER A 1 103 ? -3.688 1.912 12.033 1.00 98.62 103 SER A C 1
ATOM 816 O O . SER A 1 103 ? -3.152 2.969 12.373 1.00 98.62 103 SER A O 1
ATOM 818 N N . PHE A 1 104 ? -4.991 1.686 12.122 1.00 98.25 104 PHE A N 1
ATOM 819 C CA . PHE A 1 104 ? -5.936 2.560 12.805 1.00 98.25 104 PHE A CA 1
ATOM 820 C C . PHE A 1 104 ? -7.091 1.725 13.363 1.00 98.25 104 PHE A C 1
ATOM 822 O O . PHE A 1 104 ? -7.310 0.583 12.949 1.00 98.25 104 PHE A O 1
ATOM 829 N N . GLU A 1 105 ? -7.814 2.284 14.329 1.00 98.06 105 GLU A N 1
ATOM 830 C CA . GLU A 1 105 ? -8.862 1.569 15.055 1.00 98.06 105 GLU A CA 1
ATOM 831 C C . GLU A 1 105 ? -10.205 2.278 14.962 1.00 98.06 105 GLU A C 1
ATOM 833 O O . GLU A 1 105 ?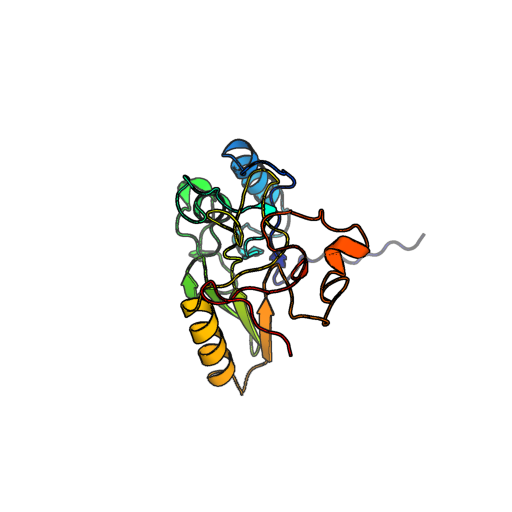 -10.289 3.504 15.024 1.00 98.06 105 GLU A O 1
ATOM 838 N N . VAL A 1 106 ? -11.261 1.476 14.849 1.00 97.25 106 VAL A N 1
ATOM 839 C CA . VAL A 1 106 ? -12.648 1.918 14.717 1.00 97.25 106 VAL A CA 1
ATOM 840 C C . VAL A 1 106 ? -13.484 1.058 15.651 1.00 97.25 106 VAL A C 1
ATOM 842 O O . VAL A 1 106 ? -13.848 -0.075 15.329 1.00 97.25 106 VAL A O 1
ATOM 845 N N . GLY A 1 107 ? -13.758 1.570 16.850 1.00 96.31 107 GLY A N 1
ATOM 846 C CA . GLY A 1 107 ? -14.408 0.775 17.890 1.00 96.31 107 GLY A CA 1
ATOM 847 C C . GLY A 1 107 ? -13.588 -0.477 18.225 1.00 96.31 107 GLY A C 1
ATOM 848 O O . GLY A 1 107 ? -12.467 -0.367 18.706 1.00 96.31 107 GLY A O 1
ATOM 849 N N . ASN A 1 108 ? -14.146 -1.664 17.973 1.00 97.69 108 ASN A N 1
ATOM 850 C CA . ASN A 1 108 ? -13.497 -2.959 18.216 1.00 97.69 108 ASN A CA 1
ATOM 851 C C . ASN A 1 108 ? -12.824 -3.569 16.969 1.00 97.69 108 ASN A C 1
ATOM 853 O O . ASN A 1 108 ? -12.500 -4.760 16.972 1.00 97.69 108 ASN A O 1
ATOM 857 N N . ILE A 1 109 ? -12.655 -2.786 15.901 1.00 98.50 109 ILE A N 1
ATOM 858 C CA . ILE A 1 109 ? -12.009 -3.204 14.655 1.00 98.50 109 ILE A CA 1
ATOM 859 C C . ILE A 1 109 ? -10.636 -2.539 14.562 1.00 98.50 109 ILE A C 1
ATOM 861 O O . ILE A 1 109 ? -10.528 -1.324 14.726 1.00 98.50 109 ILE A O 1
ATOM 865 N N . VAL A 1 110 ? -9.601 -3.322 14.260 1.00 98.62 110 VAL A N 1
ATOM 866 C CA . VAL A 1 110 ? -8.274 -2.823 13.889 1.00 98.62 110 VAL A CA 1
ATOM 867 C C . VAL A 1 110 ? -8.038 -3.065 12.403 1.00 98.62 110 VAL A C 1
ATOM 869 O O . VAL A 1 110 ? -8.181 -4.185 11.909 1.00 98.62 110 VAL A O 1
ATOM 872 N N . PHE A 1 111 ? -7.675 -2.004 11.694 1.00 98.62 111 PHE A N 1
ATOM 873 C CA . PHE A 1 111 ? -7.266 -2.060 10.299 1.00 98.62 111 PHE A CA 1
ATOM 874 C C . PHE A 1 111 ? -5.743 -2.124 10.234 1.00 98.62 111 PHE A C 1
ATOM 876 O O . PHE A 1 111 ? -5.060 -1.319 10.866 1.00 98.62 111 PHE A O 1
ATOM 883 N N . LEU A 1 112 ? -5.218 -3.088 9.485 1.00 98.56 112 LEU A N 1
ATOM 884 C CA . LEU A 1 112 ? -3.802 -3.269 9.188 1.00 98.56 112 LEU A CA 1
ATOM 885 C C . LEU A 1 112 ? -3.616 -3.030 7.692 1.00 98.56 112 LEU A C 1
ATOM 887 O O . LEU A 1 112 ? -4.062 -3.834 6.876 1.00 98.56 112 LEU A O 1
ATOM 891 N N . MET A 1 113 ? -2.993 -1.912 7.346 1.00 98.44 113 MET A N 1
ATOM 892 C CA . MET A 1 113 ? -2.831 -1.436 5.977 1.00 98.44 113 MET A CA 1
ATOM 893 C C . MET A 1 113 ? -1.392 -1.712 5.543 1.00 98.44 113 MET A C 1
ATOM 895 O O . MET A 1 113 ? -0.461 -1.169 6.139 1.00 98.44 113 MET A O 1
ATOM 899 N N . LEU A 1 114 ? -1.212 -2.596 4.563 1.00 98.31 114 LEU A N 1
ATOM 900 C CA . LEU A 1 114 ? 0.091 -3.033 4.067 1.00 98.31 114 LEU A CA 1
ATOM 901 C C . LEU A 1 114 ? 0.273 -2.502 2.645 1.00 98.31 114 LEU A C 1
ATOM 903 O O . LEU A 1 114 ? -0.572 -2.727 1.779 1.00 98.31 114 LEU A O 1
ATOM 907 N N . ALA A 1 115 ? 1.378 -1.808 2.416 1.00 97.19 115 ALA A N 1
ATOM 908 C CA . ALA A 1 115 ? 1.759 -1.303 1.111 1.00 97.19 115 ALA A CA 1
ATOM 909 C C . ALA A 1 115 ? 2.389 -2.402 0.251 1.00 97.19 115 ALA A C 1
ATOM 911 O O . ALA A 1 115 ? 3.171 -3.214 0.753 1.00 97.19 115 ALA A O 1
ATOM 912 N N . ASP A 1 116 ? 2.119 -2.359 -1.050 1.00 95.56 116 ASP A N 1
ATOM 913 C CA . ASP A 1 116 ? 2.835 -3.175 -2.018 1.00 95.56 116 ASP A CA 1
ATOM 914 C C . ASP A 1 116 ? 4.265 -2.652 -2.236 1.00 95.56 116 ASP A C 1
ATOM 916 O O . ASP A 1 116 ? 4.506 -1.473 -2.503 1.00 95.56 116 ASP A O 1
ATOM 920 N N . ARG A 1 117 ? 5.239 -3.553 -2.135 1.00 94.06 117 ARG A N 1
ATOM 921 C CA . ARG A 1 117 ? 6.668 -3.322 -2.389 1.00 94.06 117 ARG A CA 1
ATOM 922 C C . ARG A 1 117 ? 7.043 -3.637 -3.836 1.00 94.06 117 ARG A C 1
ATOM 924 O O . ARG A 1 117 ? 8.143 -4.109 -4.109 1.00 94.06 117 ARG A O 1
ATOM 931 N N . ASN A 1 118 ? 6.126 -3.360 -4.758 1.00 88.00 118 ASN A N 1
ATOM 932 C CA . ASN A 1 118 ? 6.320 -3.473 -6.204 1.00 88.00 118 ASN A CA 1
ATOM 933 C C . ASN A 1 118 ? 7.246 -2.386 -6.795 1.00 88.00 118 ASN A C 1
ATOM 935 O O . ASN A 1 118 ? 7.265 -2.151 -8.002 1.00 88.00 118 ASN A O 1
ATOM 939 N N . ASP A 1 119 ? 7.997 -1.674 -5.959 1.00 88.94 119 ASP A N 1
ATOM 940 C CA . ASP A 1 119 ? 9.029 -0.738 -6.390 1.00 88.94 119 ASP A CA 1
ATOM 941 C C . ASP A 1 119 ? 10.360 -1.421 -6.687 1.00 88.94 119 ASP A C 1
ATOM 943 O O . ASP A 1 119 ? 10.621 -2.568 -6.315 1.00 88.94 119 ASP A O 1
ATOM 947 N N . GLY A 1 120 ? 11.244 -0.663 -7.326 1.00 85.12 120 GLY A N 1
ATOM 948 C CA . GLY A 1 120 ? 12.568 -1.124 -7.694 1.00 85.12 120 GLY A CA 1
ATOM 949 C C . GLY A 1 120 ? 12.553 -1.697 -9.104 1.00 85.12 120 GLY A C 1
ATOM 950 O O . GLY A 1 120 ? 11.969 -1.102 -10.003 1.00 85.12 120 GLY A O 1
ATOM 951 N N . GLY A 1 121 ? 13.237 -2.825 -9.295 1.00 87.75 121 GLY A N 1
ATOM 952 C CA . GLY A 1 121 ? 13.380 -3.481 -10.594 1.00 87.75 121 GLY A CA 1
ATOM 953 C C . GLY A 1 121 ? 12.835 -4.914 -10.627 1.00 87.75 121 GLY A C 1
ATOM 954 O O . GLY A 1 121 ? 12.493 -5.487 -9.581 1.00 87.75 121 GLY A O 1
ATOM 955 N N . PRO A 1 122 ? 12.819 -5.541 -11.817 1.00 88.31 122 PRO A N 1
ATOM 956 C CA . PRO A 1 122 ? 12.462 -6.947 -11.971 1.00 88.31 122 PRO A CA 1
ATOM 957 C C . PRO A 1 122 ? 13.322 -7.866 -11.082 1.00 88.31 122 PRO A C 1
ATOM 959 O O . PRO A 1 122 ? 14.496 -7.571 -10.837 1.00 88.31 122 PRO A O 1
ATOM 962 N N . PRO A 1 123 ? 12.786 -9.006 -10.597 1.00 87.31 123 PRO A N 1
ATOM 963 C CA . PRO A 1 123 ? 11.510 -9.626 -10.976 1.00 87.31 123 PRO A CA 1
ATOM 964 C C . PRO A 1 123 ? 10.323 -9.275 -10.060 1.00 87.31 123 PRO A C 1
ATOM 966 O O . PRO A 1 123 ? 9.281 -9.932 -10.147 1.00 87.31 123 PRO A O 1
ATOM 969 N N . ILE A 1 124 ? 10.522 -8.362 -9.106 1.00 90.00 124 ILE A N 1
ATOM 970 C CA . ILE A 1 124 ? 9.546 -8.042 -8.053 1.00 90.00 124 ILE A CA 1
ATOM 971 C C . ILE A 1 124 ? 8.849 -6.731 -8.366 1.00 90.00 124 ILE A C 1
ATOM 973 O O . ILE A 1 124 ? 7.627 -6.676 -8.299 1.00 90.00 124 ILE A O 1
ATOM 977 N N . GLY A 1 125 ? 9.639 -5.702 -8.665 1.00 87.94 125 GLY A N 1
ATOM 978 C CA . GLY A 1 125 ? 9.138 -4.366 -8.903 1.00 87.94 125 GLY A CA 1
ATOM 979 C C . GLY A 1 125 ? 9.107 -3.992 -10.371 1.00 87.94 125 GLY A C 1
ATOM 980 O O . GLY A 1 125 ? 9.378 -4.804 -11.256 1.00 87.94 125 GLY A O 1
ATOM 981 N N . ARG A 1 126 ? 8.783 -2.728 -10.612 1.00 88.88 126 ARG A N 1
ATOM 982 C CA . ARG A 1 126 ? 8.564 -2.140 -11.932 1.00 88.88 126 ARG A CA 1
ATOM 983 C C . ARG A 1 126 ? 9.733 -2.345 -12.914 1.00 88.88 126 ARG A C 1
ATOM 985 O O . ARG A 1 126 ? 10.902 -2.187 -12.580 1.00 88.88 126 ARG A O 1
ATOM 992 N N . G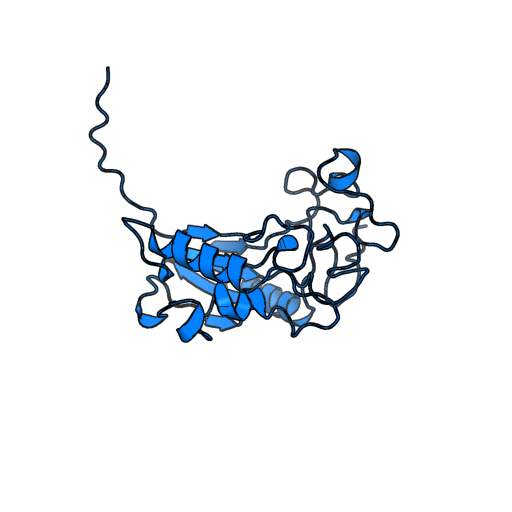LY A 1 127 ? 9.405 -2.650 -14.169 1.00 85.56 127 GLY A N 1
ATOM 993 C CA . GLY A 1 127 ? 10.372 -2.873 -15.251 1.00 85.56 127 GLY A CA 1
ATOM 994 C C . GLY A 1 127 ? 9.922 -2.291 -16.591 1.00 85.56 127 GLY A C 1
ATOM 995 O O . GLY A 1 127 ? 9.097 -1.380 -16.635 1.00 85.56 127 GLY A O 1
ATOM 996 N N . GLU A 1 128 ? 10.447 -2.841 -17.692 1.00 82.88 128 GLU A N 1
ATOM 997 C CA . GLU A 1 128 ? 10.132 -2.409 -19.070 1.00 82.88 128 GLU A CA 1
ATOM 998 C C . GLU A 1 128 ? 8.622 -2.431 -19.370 1.00 82.88 128 GLU A C 1
ATOM 1000 O O . GLU A 1 128 ? 8.118 -1.593 -20.114 1.00 82.88 128 GLU A O 1
ATOM 1005 N N . PHE A 1 129 ? 7.895 -3.365 -18.754 1.00 79.50 129 PHE A N 1
ATOM 1006 C CA . PHE A 1 129 ? 6.468 -3.597 -18.986 1.00 79.50 129 PHE A CA 1
ATOM 1007 C C . PHE A 1 129 ? 5.550 -2.939 -17.946 1.00 79.50 129 PHE A C 1
ATOM 1009 O O . PHE A 1 129 ? 4.360 -3.236 -17.932 1.00 79.50 129 PHE A O 1
ATOM 1016 N N . GLY A 1 130 ? 6.089 -2.080 -17.076 1.00 85.00 130 GLY A N 1
ATOM 1017 C CA . GLY A 1 130 ? 5.350 -1.454 -15.981 1.00 85.00 130 GLY A CA 1
ATOM 1018 C C . GLY A 1 130 ? 5.515 -2.169 -14.640 1.00 85.00 130 GLY A C 1
ATOM 1019 O O . GLY A 1 130 ? 6.501 -2.877 -14.422 1.00 85.00 130 GLY A O 1
ATOM 1020 N N . GLY A 1 131 ? 4.585 -1.917 -13.714 1.00 85.69 131 GLY A N 1
ATOM 1021 C CA . GLY A 1 131 ? 4.546 -2.568 -12.400 1.00 85.69 131 GLY A CA 1
ATOM 1022 C C . GLY A 1 131 ? 4.244 -4.059 -12.535 1.00 85.69 131 GLY A C 1
ATOM 1023 O O . GLY A 1 131 ? 3.363 -4.449 -13.303 1.00 85.69 131 GLY A O 1
ATOM 1024 N N . TYR A 1 132 ? 4.971 -4.908 -11.810 1.00 89.38 132 TYR A N 1
ATOM 1025 C CA . TYR A 1 132 ? 4.815 -6.353 -11.949 1.00 89.38 132 TYR A CA 1
ATOM 1026 C C . TYR A 1 132 ? 3.506 -6.783 -11.293 1.00 89.38 132 TYR A C 1
ATOM 1028 O O . TYR A 1 132 ? 3.167 -6.311 -10.214 1.00 89.38 132 TYR A O 1
ATOM 1036 N N . PRO A 1 133 ? 2.761 -7.719 -11.891 1.00 88.94 133 PRO A N 1
ATOM 1037 C CA . PRO A 1 133 ? 1.414 -8.046 -11.426 1.00 88.94 133 PRO A CA 1
ATOM 1038 C C . PRO A 1 133 ? 1.391 -8.871 -10.131 1.00 88.94 133 PRO A C 1
ATOM 1040 O O . PRO A 1 133 ? 0.324 -9.246 -9.658 1.00 88.94 133 PRO A O 1
ATOM 1043 N N . ALA A 1 134 ? 2.556 -9.245 -9.599 1.00 92.31 134 ALA A N 1
ATOM 1044 C CA . ALA A 1 134 ? 2.674 -10.037 -8.385 1.00 92.31 134 ALA A CA 1
ATOM 1045 C C . ALA A 1 134 ? 2.978 -9.138 -7.193 1.00 92.31 134 ALA A C 1
ATOM 1047 O O . ALA A 1 134 ? 3.992 -8.444 -7.193 1.00 92.31 134 ALA A O 1
ATOM 1048 N N . GLY A 1 135 ? 2.151 -9.219 -6.156 1.00 93.88 135 GLY A N 1
ATOM 1049 C CA . GLY A 1 135 ? 2.315 -8.408 -4.960 1.00 93.88 135 GLY A CA 1
ATOM 1050 C C . GLY A 1 135 ? 3.540 -8.790 -4.145 1.00 93.88 135 GLY A C 1
ATOM 1051 O O . GLY A 1 135 ? 3.937 -9.964 -4.078 1.00 93.88 135 GLY A O 1
A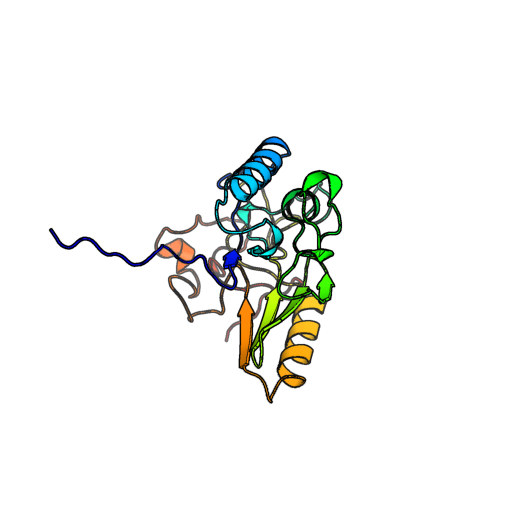TOM 1052 N N . ALA A 1 136 ? 4.106 -7.793 -3.479 1.00 94.69 136 ALA A N 1
ATOM 1053 C CA . ALA A 1 136 ? 5.269 -7.945 -2.631 1.00 94.69 136 ALA A CA 1
ATOM 1054 C C . ALA A 1 136 ? 5.095 -7.199 -1.310 1.00 94.69 136 ALA A C 1
ATOM 1056 O O . ALA A 1 136 ? 4.556 -6.103 -1.266 1.00 94.69 136 ALA A O 1
ATOM 1057 N N . ILE A 1 137 ? 5.632 -7.761 -0.234 1.00 96.00 137 ILE A N 1
ATOM 1058 C CA . ILE A 1 137 ? 5.820 -7.050 1.033 1.00 96.00 137 ILE A CA 1
ATOM 1059 C C . ILE A 1 137 ? 7.245 -7.279 1.543 1.00 96.00 137 ILE A C 1
ATOM 1061 O O . ILE A 1 137 ? 7.894 -8.279 1.208 1.00 96.00 137 ILE A O 1
ATOM 1065 N N . SER A 1 138 ? 7.763 -6.356 2.350 1.00 96.06 138 SER A N 1
ATOM 1066 C CA . SER A 1 138 ? 9.047 -6.565 3.022 1.00 96.06 138 SER A CA 1
ATOM 1067 C C . SER A 1 138 ? 8.932 -7.627 4.118 1.00 96.06 138 SER A C 1
ATOM 1069 O O . SER A 1 138 ? 7.835 -7.987 4.559 1.00 96.06 138 SER A O 1
ATOM 1071 N N . GLU A 1 139 ? 10.079 -8.136 4.565 1.00 96.31 139 GLU A N 1
ATOM 1072 C CA . GLU A 1 139 ? 10.117 -9.031 5.724 1.00 96.31 139 GLU A CA 1
ATOM 1073 C C . GLU A 1 139 ? 9.668 -8.279 6.984 1.00 96.31 139 GLU A C 1
ATOM 1075 O O . GLU A 1 139 ? 8.904 -8.805 7.787 1.00 96.31 139 GLU A O 1
ATOM 1080 N N . GLU A 1 140 ? 10.079 -7.021 7.131 1.00 97.94 140 GLU A N 1
ATOM 1081 C CA . GLU A 1 140 ? 9.722 -6.152 8.247 1.00 97.94 140 GLU A CA 1
ATOM 1082 C C . GLU A 1 140 ? 8.207 -5.942 8.337 1.00 97.94 140 GLU A C 1
ATOM 1084 O O . GLU A 1 140 ? 7.627 -6.089 9.414 1.00 97.94 140 GLU A O 1
ATOM 1089 N N . THR A 1 141 ? 7.549 -5.669 7.206 1.00 97.88 141 THR A N 1
ATOM 1090 C CA . THR A 1 141 ? 6.087 -5.536 7.128 1.00 97.88 141 THR A CA 1
ATOM 1091 C C . THR A 1 141 ? 5.386 -6.855 7.450 1.00 97.88 141 THR A C 1
ATOM 1093 O O . THR A 1 141 ? 4.380 -6.856 8.163 1.00 97.88 141 THR A O 1
ATOM 1096 N N . PHE A 1 142 ? 5.924 -7.993 7.000 1.00 97.19 142 PHE A N 1
ATOM 1097 C CA . PHE A 1 142 ? 5.371 -9.302 7.346 1.00 97.19 142 PHE A CA 1
ATOM 1098 C C . PHE A 1 142 ? 5.472 -9.597 8.850 1.00 97.19 142 PHE A C 1
ATOM 1100 O O . PHE A 1 142 ? 4.477 -9.975 9.470 1.00 97.19 142 PHE A O 1
ATOM 1107 N N . GLN A 1 143 ? 6.637 -9.374 9.463 1.00 98.25 143 GLN A N 1
ATOM 1108 C CA . GLN A 1 143 ? 6.827 -9.577 10.903 1.00 98.25 143 GLN A CA 1
ATOM 1109 C C . GLN A 1 143 ? 5.948 -8.631 11.730 1.00 98.25 143 GLN A C 1
ATOM 1111 O O . GLN A 1 143 ? 5.317 -9.062 12.699 1.00 98.25 143 GLN A O 1
ATOM 1116 N N . TRP A 1 144 ? 5.835 -7.367 11.311 1.00 98.62 144 TRP A N 1
ATOM 1117 C CA . TRP A 1 144 ? 4.908 -6.405 11.906 1.00 98.62 144 TRP A CA 1
ATOM 1118 C C . TRP A 1 144 ? 3.459 -6.902 11.844 1.00 98.62 144 TRP A C 1
ATOM 1120 O O . TRP A 1 144 ? 2.746 -6.854 12.847 1.00 98.62 144 TRP A O 1
ATOM 1130 N N . TRP A 1 145 ? 3.026 -7.434 10.699 1.00 98.12 145 TRP A N 1
ATOM 1131 C CA . TRP A 1 145 ? 1.674 -7.964 10.534 1.00 98.12 145 TRP A CA 1
ATOM 1132 C C . TRP A 1 145 ? 1.415 -9.167 11.450 1.00 98.12 145 TRP A C 1
ATOM 1134 O O . TRP A 1 145 ? 0.405 -9.186 12.157 1.00 98.12 145 TRP A O 1
ATOM 1144 N N . VAL A 1 146 ? 2.344 -10.129 11.517 1.00 98.06 146 VAL A N 1
ATOM 1145 C CA . VAL A 1 146 ? 2.250 -11.289 12.426 1.00 98.06 146 VAL A CA 1
ATOM 1146 C C . VAL A 1 146 ? 2.111 -10.831 13.878 1.00 98.06 146 VAL A C 1
ATOM 1148 O O . VAL A 1 146 ? 1.244 -11.323 14.609 1.00 98.06 146 VAL A O 1
ATOM 1151 N N . GLN A 1 147 ? 2.929 -9.862 14.293 1.00 98.56 147 GLN A N 1
ATOM 1152 C CA . GLN A 1 147 ? 2.859 -9.278 15.626 1.00 98.56 147 GLN A CA 1
ATOM 1153 C C . GLN A 1 147 ? 1.486 -8.638 15.878 1.00 98.56 147 GLN A C 1
ATOM 1155 O O . GLN A 1 147 ? 0.825 -8.988 16.856 1.00 98.56 147 GLN A O 1
ATOM 1160 N N . LYS A 1 148 ? 1.013 -7.769 14.976 1.00 98.44 148 LYS A N 1
ATOM 1161 C CA . LYS A 1 148 ? -0.278 -7.078 15.111 1.00 98.44 148 LYS A CA 1
ATOM 1162 C C . LYS A 1 148 ? -1.459 -8.038 15.185 1.00 98.44 148 LYS A C 1
ATOM 1164 O O . LYS A 1 148 ? -2.334 -7.847 16.029 1.00 98.44 148 LYS A O 1
ATOM 1169 N N . VAL A 1 149 ? -1.480 -9.086 14.365 1.00 98.25 149 VAL A N 1
ATOM 1170 C CA . VAL A 1 149 ? -2.514 -10.130 14.434 1.00 98.25 149 VAL A CA 1
ATOM 1171 C C . VAL A 1 149 ? -2.475 -10.843 15.789 1.00 98.25 149 VAL A C 1
ATOM 1173 O O . VAL A 1 149 ? -3.520 -11.079 16.394 1.00 98.25 149 VAL A O 1
ATOM 1176 N N . SER A 1 150 ? -1.285 -11.163 16.306 1.00 98.25 150 SER A N 1
ATOM 1177 C CA . SER A 1 150 ? -1.156 -11.836 17.602 1.00 98.25 150 SER A CA 1
ATOM 1178 C C . SER A 1 150 ? -1.532 -10.946 18.793 1.00 98.25 150 SER A C 1
ATOM 1180 O O . SER A 1 150 ? -2.027 -11.463 19.796 1.00 98.25 150 SER A O 1
ATOM 1182 N N . GLU A 1 151 ? -1.292 -9.639 18.707 1.00 98.06 151 GLU A N 1
ATOM 1183 C CA . GLU A 1 151 ? -1.607 -8.660 19.757 1.00 98.06 151 GLU A CA 1
ATOM 1184 C C . GLU A 1 151 ? -3.100 -8.323 19.843 1.00 98.06 151 GLU A C 1
ATOM 1186 O O . GLU A 1 151 ? -3.568 -7.949 20.911 1.00 98.06 151 GLU A O 1
ATOM 1191 N N . ASN A 1 152 ? -3.854 -8.480 18.751 1.00 98.12 152 ASN A N 1
ATOM 1192 C CA . ASN A 1 152 ? -5.251 -8.041 18.643 1.00 98.12 152 ASN A CA 1
ATOM 1193 C C . ASN A 1 152 ? -6.240 -9.218 18.557 1.00 98.12 152 ASN A C 1
ATOM 1195 O O . ASN A 1 152 ? -7.239 -9.152 17.843 1.00 98.12 152 ASN A O 1
ATOM 1199 N N . LYS A 1 153 ? -5.970 -10.317 19.275 1.00 97.06 153 LYS A N 1
ATOM 1200 C CA . LYS A 1 153 ? -6.822 -11.530 19.283 1.00 97.06 153 LYS A CA 1
ATOM 1201 C C . LYS A 1 153 ? -8.226 -11.303 19.853 1.00 97.06 153 LYS A C 1
ATOM 1203 O O . LYS A 1 153 ? -9.107 -12.134 19.654 1.00 97.06 153 LYS A O 1
ATOM 1208 N N . ASP A 1 154 ? -8.415 -10.218 20.590 1.00 97.94 154 ASP A N 1
ATOM 1209 C CA . ASP A 1 154 ? -9.672 -9.767 21.182 1.00 97.94 154 ASP A CA 1
ATOM 1210 C C . ASP A 1 154 ? -10.451 -8.782 20.287 1.00 97.94 154 ASP A C 1
ATOM 1212 O O . ASP A 1 154 ? -11.574 -8.405 20.627 1.00 97.94 154 ASP A O 1
ATOM 1216 N N . LYS A 1 155 ? -9.891 -8.390 19.134 1.00 98.31 155 LYS A N 1
ATOM 1217 C CA . LYS A 1 155 ? -10.499 -7.461 18.171 1.00 98.31 155 LYS A CA 1
ATOM 1218 C C . LYS A 1 155 ? -10.846 -8.150 16.854 1.00 98.31 155 LYS A C 1
ATOM 1220 O O . LYS A 1 155 ? -10.372 -9.239 16.538 1.00 98.31 155 LYS A O 1
ATOM 1225 N N . ILE A 1 156 ? -11.660 -7.476 16.046 1.00 98.44 156 ILE A N 1
ATOM 1226 C CA . ILE A 1 156 ? -11.827 -7.829 14.634 1.00 98.44 156 ILE A CA 1
ATOM 1227 C C . ILE A 1 156 ? -10.631 -7.253 13.876 1.00 98.44 156 ILE A C 1
ATOM 1229 O O . ILE A 1 156 ? -10.432 -6.040 13.874 1.00 98.44 156 ILE A O 1
ATOM 1233 N N . VAL A 1 157 ? -9.843 -8.111 13.231 1.00 98.19 157 VAL A N 1
ATOM 1234 C CA . VAL A 1 157 ? -8.686 -7.688 12.433 1.00 98.19 157 VAL A CA 1
ATOM 1235 C C . VAL A 1 157 ? -9.070 -7.644 10.958 1.00 98.19 157 VAL A C 1
ATOM 1237 O O . VAL A 1 157 ? -9.424 -8.667 10.374 1.00 98.19 157 VAL A O 1
ATOM 1240 N N . VAL A 1 158 ? -8.958 -6.467 10.346 1.00 97.19 158 VAL A N 1
ATOM 1241 C CA . VAL A 1 158 ? -9.073 -6.276 8.898 1.00 97.19 158 VAL A CA 1
ATOM 1242 C C . VAL A 1 158 ? -7.676 -6.021 8.354 1.00 97.19 158 VAL A C 1
ATOM 1244 O O . VAL A 1 158 ? -7.047 -5.033 8.709 1.00 97.19 158 VAL A O 1
ATOM 1247 N N . THR A 1 159 ? -7.175 -6.915 7.506 1.00 96.38 159 THR A N 1
ATOM 1248 C CA . THR A 1 159 ? -5.909 -6.706 6.787 1.00 96.38 159 THR A CA 1
ATOM 1249 C C . THR A 1 159 ? -6.216 -6.273 5.362 1.00 96.38 159 THR A C 1
ATOM 1251 O O . THR A 1 159 ? -7.024 -6.916 4.693 1.00 96.38 159 THR A O 1
ATOM 1254 N N . ALA A 1 160 ? -5.569 -5.207 4.909 1.00 96.62 160 ALA A N 1
ATOM 1255 C CA . ALA A 1 160 ? -5.713 -4.657 3.574 1.00 96.62 160 ALA A CA 1
ATOM 1256 C C . ALA A 1 160 ? -4.352 -4.591 2.877 1.00 96.62 160 ALA A C 1
ATOM 1258 O O . ALA A 1 160 ? -3.356 -4.181 3.470 1.00 96.62 160 ALA A O 1
ATOM 1259 N N . HIS A 1 161 ? -4.343 -4.990 1.615 1.00 96.44 161 HIS A N 1
ATOM 1260 C CA . HIS A 1 161 ? -3.226 -4.896 0.686 1.00 96.44 161 HIS A CA 1
ATOM 1261 C C . HIS A 1 161 ? -3.825 -4.855 -0.727 1.00 96.44 161 HIS A C 1
ATOM 1263 O O . HIS A 1 161 ? -4.941 -5.342 -0.921 1.00 96.44 161 HIS A O 1
ATOM 1269 N N . HIS A 1 162 ? -3.115 -4.275 -1.696 1.00 95.31 162 HIS A N 1
ATOM 1270 C CA . HIS A 1 162 ? -3.585 -4.202 -3.083 1.00 95.31 162 HIS A CA 1
ATOM 1271 C C . HIS A 1 162 ? -3.759 -5.604 -3.699 1.00 95.31 162 HIS A C 1
ATOM 1273 O O . HIS A 1 162 ? -4.817 -5.963 -4.213 1.00 95.31 162 HIS A O 1
ATOM 1279 N N . HIS A 1 163 ? -2.740 -6.447 -3.540 1.00 93.19 163 HIS A N 1
ATOM 1280 C CA . HIS A 1 163 ? -2.791 -7.867 -3.876 1.00 93.19 163 HIS A CA 1
ATOM 1281 C C . HIS A 1 163 ? -3.275 -8.739 -2.714 1.00 93.19 163 HIS A C 1
ATOM 1283 O O . HIS A 1 163 ? -2.902 -8.529 -1.561 1.00 93.19 163 HIS A O 1
ATOM 1289 N N . MET A 1 164 ? -4.059 -9.770 -3.011 1.00 88.38 164 MET A N 1
ATOM 1290 C CA . MET A 1 164 ? -4.710 -10.585 -1.981 1.00 88.38 164 MET A CA 1
ATOM 1291 C C . MET A 1 164 ? -3.893 -11.829 -1.613 1.00 88.38 164 MET A C 1
ATOM 1293 O O . MET A 1 164 ? -2.780 -12.039 -2.088 1.00 88.38 164 MET A O 1
ATOM 1297 N N . VAL A 1 165 ? -4.429 -12.672 -0.733 1.00 89.00 165 VAL A N 1
ATOM 1298 C CA . VAL A 1 165 ? -3.843 -13.989 -0.443 1.00 89.00 165 VAL A CA 1
ATOM 1299 C C . VAL A 1 165 ? -4.150 -14.948 -1.598 1.00 89.00 165 VAL A C 1
ATOM 1301 O O . VAL A 1 165 ? -5.222 -14.886 -2.197 1.00 89.00 165 VAL A O 1
ATOM 1304 N N . LYS A 1 166 ? -3.220 -15.862 -1.901 1.00 90.88 166 LYS A N 1
ATOM 1305 C CA . LYS A 1 166 ? -3.402 -16.879 -2.945 1.00 90.88 166 LYS A CA 1
ATOM 1306 C C . LYS A 1 166 ? -4.744 -17.614 -2.786 1.00 90.88 166 LYS A C 1
ATOM 1308 O O . LYS A 1 166 ? -5.008 -18.199 -1.735 1.00 90.88 166 LYS A O 1
ATOM 1313 N N . GLY A 1 167 ? -5.543 -17.643 -3.850 1.00 88.69 167 GLY A N 1
ATOM 1314 C CA . GLY A 1 167 ? -6.784 -18.417 -3.951 1.00 88.69 167 GLY A CA 1
ATOM 1315 C C . GLY A 1 167 ? -7.956 -17.899 -3.113 1.00 88.69 167 GLY A C 1
ATOM 1316 O O . GLY A 1 167 ? -8.894 -18.657 -2.870 1.00 88.69 167 GLY A O 1
ATOM 1317 N N . THR A 1 168 ? -7.921 -16.650 -2.639 1.00 86.81 168 THR A N 1
ATOM 1318 C CA . THR A 1 168 ? -9.022 -16.074 -1.841 1.00 86.81 168 THR A CA 1
ATOM 1319 C C . THR A 1 168 ? -9.950 -15.164 -2.640 1.00 86.81 168 THR A C 1
ATOM 1321 O O . THR A 1 168 ? -11.034 -14.827 -2.164 1.00 86.81 168 THR A O 1
ATOM 1324 N N . THR A 1 169 ? -9.554 -14.779 -3.853 1.00 84.69 169 THR A N 1
ATOM 1325 C CA . THR A 1 169 ? -10.257 -13.812 -4.709 1.00 84.69 169 THR A CA 1
ATOM 1326 C C . THR A 1 169 ? -10.189 -14.214 -6.182 1.00 84.69 169 THR A C 1
ATOM 1328 O O . THR A 1 169 ? -9.654 -15.263 -6.534 1.00 84.69 169 THR A O 1
ATOM 1331 N N . VAL A 1 170 ? -10.750 -13.381 -7.062 1.00 85.31 170 VAL A N 1
A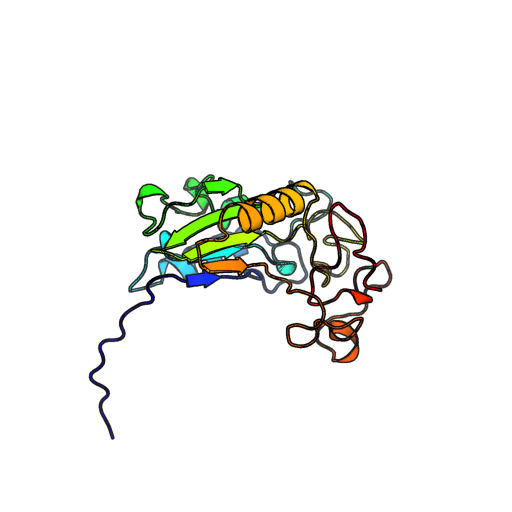TOM 1332 C CA . VAL A 1 170 ? -10.663 -13.580 -8.513 1.00 85.31 170 VAL A CA 1
ATOM 1333 C C . VAL A 1 170 ? -9.200 -13.570 -8.955 1.00 85.31 170 VAL A C 1
ATOM 1335 O O . VAL A 1 170 ? -8.452 -12.666 -8.592 1.00 85.31 170 VAL A O 1
ATOM 1338 N N . ALA A 1 171 ? -8.835 -14.581 -9.744 1.00 89.00 171 ALA A N 1
ATOM 1339 C CA . ALA A 1 171 ? -7.545 -14.727 -10.411 1.00 89.00 171 ALA A CA 1
ATOM 1340 C C . ALA A 1 171 ? -6.304 -14.742 -9.497 1.00 89.00 171 ALA A C 1
ATOM 1342 O O . ALA A 1 171 ? -5.191 -14.565 -9.983 1.00 89.00 171 ALA A O 1
ATOM 1343 N N . SER A 1 172 ? -6.470 -15.004 -8.196 1.00 90.81 172 SER A N 1
ATOM 1344 C CA . SER A 1 172 ? -5.364 -15.102 -7.233 1.00 90.81 172 SER A CA 1
ATOM 1345 C C . SER A 1 172 ? -4.782 -16.516 -7.098 1.00 90.81 172 SER A C 1
ATOM 1347 O O . SER A 1 172 ? -4.046 -16.796 -6.150 1.00 90.81 172 SER A O 1
ATOM 1349 N N . GLY A 1 173 ? -5.098 -17.444 -8.005 1.00 90.62 173 GLY A N 1
ATOM 1350 C CA . GLY A 1 173 ? -4.382 -18.713 -8.144 1.00 90.62 173 GLY A CA 1
ATOM 1351 C C . GLY A 1 173 ? -3.090 -18.588 -8.961 1.00 90.62 173 GLY A C 1
ATOM 1352 O O . GLY A 1 173 ? -2.830 -17.592 -9.632 1.00 90.62 173 GLY A O 1
ATOM 1353 N N . LEU A 1 174 ? -2.258 -19.637 -8.928 1.00 91.56 174 LEU A N 1
ATOM 1354 C CA . LEU A 1 174 ? -1.010 -19.650 -9.700 1.00 91.56 174 LEU A CA 1
ATOM 1355 C C . LEU A 1 174 ? -1.301 -19.542 -11.199 1.00 91.56 174 LEU A C 1
ATOM 1357 O O . LEU A 1 174 ? -2.000 -20.387 -11.751 1.00 91.56 174 LEU A O 1
ATOM 1361 N N . ASN A 1 175 ? -0.691 -18.551 -11.849 1.00 90.56 175 ASN A N 1
ATOM 1362 C CA . ASN A 1 175 ? -0.886 -18.179 -13.255 1.00 90.56 175 ASN A CA 1
ATOM 1363 C C . ASN A 1 175 ? -2.295 -17.701 -13.634 1.00 90.56 175 ASN A C 1
ATOM 1365 O O . ASN A 1 175 ? -2.458 -17.270 -14.772 1.00 90.56 175 ASN A O 1
ATOM 1369 N N . GLU A 1 176 ? -3.290 -17.722 -12.742 1.00 91.81 176 GLU A N 1
ATOM 1370 C CA . GLU A 1 176 ? -4.674 -17.398 -13.114 1.00 91.81 176 GLU A CA 1
ATOM 1371 C C . GLU A 1 176 ? -4.805 -15.969 -13.642 1.00 91.81 176 GLU A C 1
ATOM 1373 O O . GLU A 1 176 ? -5.440 -15.765 -14.676 1.00 91.81 176 GLU A O 1
ATOM 1378 N N . GLY A 1 177 ? -4.140 -15.000 -13.003 1.00 88.69 177 GLY A N 1
ATOM 1379 C CA . GLY A 1 177 ? -4.085 -13.618 -13.481 1.00 88.69 177 GLY A CA 1
ATOM 1380 C C . GLY A 1 177 ? -3.614 -13.494 -14.934 1.00 88.69 177 GLY A C 1
ATOM 1381 O O . GLY A 1 177 ? -4.170 -12.710 -15.700 1.00 88.69 177 GLY A O 1
ATOM 1382 N N . CYS A 1 178 ? -2.650 -14.314 -15.358 1.00 89.69 178 CYS A N 1
ATOM 1383 C CA . CYS A 1 178 ? -2.178 -14.323 -16.743 1.00 89.69 178 CYS A CA 1
ATOM 1384 C C . CYS A 1 178 ? -3.074 -15.154 -17.670 1.00 89.69 178 CYS A C 1
ATOM 1386 O O . CYS A 1 178 ? -3.412 -14.712 -18.764 1.00 89.69 178 CYS A O 1
ATOM 1388 N N . ASP A 1 179 ? -3.449 -16.365 -17.258 1.00 91.00 179 ASP A N 1
ATOM 1389 C CA . ASP A 1 179 ? -4.183 -17.321 -18.098 1.00 91.00 179 ASP A CA 1
ATOM 1390 C C . ASP A 1 179 ? -5.613 -16.867 -18.395 1.00 91.00 179 ASP A C 1
ATOM 1392 O O . ASP A 1 179 ? -6.157 -17.189 -19.450 1.00 91.00 179 ASP A O 1
ATOM 1396 N N . GLN A 1 180 ? -6.202 -16.080 -17.495 1.00 88.00 180 GLN A N 1
ATOM 1397 C CA . GLN A 1 180 ? -7.516 -15.467 -17.682 1.00 88.00 180 GLN A CA 1
ATOM 1398 C C . GLN A 1 180 ? -7.441 -14.084 -18.353 1.00 88.00 180 GLN A C 1
ATOM 1400 O O . GLN A 1 180 ? -8.469 -13.439 -18.546 1.00 88.00 180 GLN A O 1
ATOM 1405 N N . GLY A 1 181 ? -6.242 -13.626 -18.733 1.00 85.44 181 GLY A N 1
ATOM 1406 C CA . GLY A 1 181 ? -6.045 -12.396 -19.500 1.00 85.44 181 GLY A CA 1
ATOM 1407 C C . GLY A 1 181 ? -6.158 -11.095 -18.702 1.00 85.44 181 GLY A C 1
ATOM 1408 O O . GLY A 1 181 ? -6.308 -10.041 -19.315 1.00 85.44 181 GLY A O 1
ATOM 1409 N N . TYR A 1 182 ? -6.076 -11.142 -17.367 1.00 84.94 182 TYR A N 1
ATOM 1410 C CA . TYR A 1 182 ? -6.030 -9.934 -16.532 1.00 84.94 182 TYR A CA 1
ATOM 1411 C C . TYR A 1 182 ? -4.652 -9.264 -16.568 1.00 84.94 182 TYR A C 1
ATOM 1413 O O . TYR A 1 182 ? -4.558 -8.042 -16.520 1.00 84.94 182 TYR A O 1
ATOM 1421 N N . HIS A 1 183 ? -3.589 -10.061 -16.695 1.00 87.25 183 HIS A N 1
ATOM 1422 C CA . HIS A 1 183 ? -2.208 -9.589 -16.705 1.00 87.25 183 HIS A CA 1
ATOM 1423 C C . HIS A 1 183 ? -1.403 -10.184 -17.865 1.00 87.25 183 HIS A C 1
ATOM 1425 O O . HIS A 1 183 ? -1.644 -11.305 -18.318 1.00 87.25 183 HIS A O 1
ATOM 1431 N N . GLY A 1 184 ? -0.401 -9.436 -18.333 1.00 81.75 184 GLY A N 1
ATOM 1432 C CA . GLY A 1 184 ? 0.580 -9.935 -19.296 1.00 81.75 184 GLY A CA 1
ATOM 1433 C C . GLY A 1 184 ? 1.486 -11.014 -18.693 1.00 81.75 184 GLY A C 1
ATOM 1434 O O . GLY A 1 184 ? 1.601 -11.146 -17.477 1.00 81.75 184 GLY A O 1
ATOM 1435 N N . ARG A 1 185 ? 2.157 -11.797 -19.547 1.00 83.44 185 ARG A N 1
ATOM 1436 C CA . ARG A 1 185 ? 3.250 -12.681 -19.113 1.00 83.44 185 ARG A CA 1
ATOM 1437 C C . ARG A 1 185 ? 4.579 -11.948 -19.268 1.00 83.44 185 ARG A C 1
ATOM 1439 O O . ARG A 1 185 ? 5.079 -11.821 -20.382 1.00 83.44 185 ARG A O 1
ATOM 1446 N N . MET A 1 186 ? 5.142 -11.498 -18.152 1.00 78.00 186 MET A N 1
ATOM 1447 C CA . MET A 1 186 ? 6.463 -10.873 -18.107 1.00 78.00 186 MET A CA 1
ATOM 1448 C C . MET A 1 186 ? 7.540 -11.976 -18.121 1.00 78.00 186 MET A C 1
ATOM 1450 O O . MET A 1 186 ? 7.476 -12.899 -17.299 1.00 78.00 186 MET A O 1
ATOM 1454 N N . PRO A 1 187 ? 8.495 -11.948 -19.070 1.00 74.44 187 PRO A N 1
ATOM 1455 C CA . PRO A 1 187 ? 9.450 -13.042 -19.283 1.00 74.44 187 PRO A CA 1
ATOM 1456 C C . PRO A 1 187 ? 10.486 -13.192 -18.159 1.00 74.44 187 PRO A C 1
ATOM 1458 O O . PRO A 1 187 ? 11.098 -14.247 -18.011 1.00 74.44 187 PRO A O 1
ATOM 1461 N N . ASP A 1 188 ? 10.681 -12.151 -17.364 1.00 75.62 188 ASP A N 1
ATOM 1462 C CA . ASP A 1 188 ? 11.715 -12.008 -16.344 1.00 75.62 188 ASP A CA 1
ATOM 1463 C C . ASP A 1 188 ? 11.201 -12.177 -14.904 1.00 75.62 188 ASP A C 1
ATOM 1465 O O . ASP A 1 188 ? 12.013 -12.257 -13.984 1.00 75.62 188 ASP A O 1
ATOM 1469 N N . GLY A 1 189 ? 9.894 -12.360 -14.678 1.00 72.00 189 GLY A N 1
ATOM 1470 C CA . GLY A 1 189 ? 9.379 -12.812 -13.382 1.00 72.00 189 GLY A CA 1
ATOM 1471 C C . GLY A 1 189 ? 7.964 -12.359 -13.035 1.00 72.00 189 GLY A C 1
ATOM 1472 O O . GLY A 1 189 ? 7.263 -11.769 -13.843 1.00 72.00 189 GLY A O 1
ATOM 1473 N N . GLY A 1 190 ? 7.512 -12.704 -11.825 1.00 75.75 190 GLY A N 1
ATOM 1474 C CA . GLY A 1 190 ? 6.225 -12.265 -11.263 1.00 75.75 190 GLY A CA 1
ATOM 1475 C C . GLY A 1 190 ? 4.973 -12.931 -11.845 1.00 75.75 190 GLY A C 1
ATOM 1476 O O . GLY A 1 190 ? 4.068 -13.243 -11.087 1.00 75.75 190 GLY A O 1
ATOM 1477 N N . ALA A 1 191 ? 4.940 -13.271 -13.136 1.00 80.62 191 ALA A N 1
ATOM 1478 C CA . ALA A 1 191 ? 3.733 -13.755 -13.820 1.00 80.62 191 ALA A CA 1
ATOM 1479 C C . ALA A 1 191 ? 2.960 -14.897 -13.106 1.00 80.62 191 ALA A C 1
ATOM 1481 O O . ALA A 1 191 ? 1.736 -14.794 -12.994 1.00 80.62 191 ALA A O 1
ATOM 1482 N N . PRO A 1 192 ? 3.599 -15.953 -12.549 1.00 88.00 192 PRO A N 1
ATOM 1483 C CA . PRO A 1 192 ? 2.859 -16.993 -11.824 1.00 88.00 192 PRO A CA 1
ATOM 1484 C C . PRO A 1 192 ? 2.148 -16.488 -10.564 1.00 88.00 192 PRO A C 1
ATOM 1486 O O . PRO A 1 192 ? 1.178 -17.105 -10.134 1.00 88.00 192 PRO A O 1
ATOM 1489 N N . GLY A 1 193 ? 2.653 -15.405 -9.976 1.00 88.56 193 GLY A N 1
ATOM 1490 C CA . GLY A 1 193 ? 2.155 -14.762 -8.767 1.00 88.56 193 GLY A CA 1
ATOM 1491 C C . GLY A 1 193 ? 1.130 -13.654 -9.002 1.00 88.56 193 GLY A C 1
ATOM 1492 O O . GLY A 1 193 ? 0.811 -12.939 -8.058 1.00 88.56 193 GLY A O 1
ATOM 1493 N N . SER A 1 194 ? 0.683 -13.457 -10.246 1.00 89.94 194 SER A N 1
ATOM 1494 C CA . SER A 1 194 ? -0.184 -12.331 -10.598 1.00 89.94 194 SER A CA 1
ATOM 1495 C C . SER A 1 194 ? -1.442 -12.290 -9.728 1.00 89.94 194 SER A C 1
ATOM 1497 O O . SER A 1 194 ? -2.052 -13.332 -9.491 1.00 89.94 194 SER A O 1
ATOM 1499 N N . SER A 1 195 ? -1.832 -11.095 -9.285 1.00 90.06 195 SER A N 1
ATOM 1500 C CA . SER A 1 195 ? -3.039 -10.831 -8.488 1.00 90.06 195 SER A CA 1
ATOM 1501 C C . SER A 1 195 ? -2.977 -11.245 -7.001 1.00 90.06 195 SER A C 1
ATOM 1503 O O . SER A 1 195 ? -3.969 -11.088 -6.283 1.00 90.06 195 SER A O 1
ATOM 1505 N N . PHE A 1 196 ? -1.840 -11.732 -6.485 1.00 92.88 196 PHE A N 1
ATOM 1506 C CA . PHE A 1 196 ? -1.692 -12.074 -5.062 1.00 92.88 196 PHE A CA 1
ATOM 1507 C C . PHE A 1 196 ? -0.299 -11.766 -4.494 1.00 92.88 196 PHE A C 1
ATOM 1509 O O . PHE A 1 196 ? 0.657 -11.533 -5.231 1.00 92.88 196 PHE A O 1
ATOM 1516 N N . ILE A 1 197 ? -0.182 -11.743 -3.162 1.00 93.69 197 ILE A N 1
ATOM 1517 C CA . ILE A 1 197 ? 1.095 -11.557 -2.460 1.00 93.69 197 ILE A CA 1
ATOM 1518 C C . ILE A 1 197 ? 1.963 -12.790 -2.710 1.00 93.69 197 ILE A C 1
ATOM 1520 O O . ILE A 1 197 ? 1.737 -13.866 -2.151 1.00 93.69 197 ILE A O 1
ATOM 1524 N N . TYR A 1 198 ? 2.961 -12.626 -3.568 1.00 93.38 198 TYR A N 1
ATOM 1525 C CA . TYR A 1 198 ? 3.840 -13.700 -4.016 1.00 93.38 198 TYR A CA 1
ATOM 1526 C C . TYR A 1 198 ? 5.244 -13.586 -3.423 1.00 93.38 198 TYR A C 1
ATOM 1528 O O . TYR A 1 198 ? 5.937 -14.599 -3.282 1.00 93.38 198 TYR A O 1
ATOM 1536 N N . TRP A 1 199 ? 5.652 -12.374 -3.041 1.00 93.88 199 TRP A N 1
ATOM 1537 C CA . TRP A 1 199 ? 6.976 -12.086 -2.502 1.00 93.88 199 TRP A CA 1
ATOM 1538 C C . TRP A 1 199 ? 6.906 -11.564 -1.066 1.00 93.88 199 TRP A C 1
ATOM 1540 O O . TRP A 1 199 ? 6.163 -10.633 -0.767 1.00 93.88 199 TRP A O 1
ATOM 1550 N N . VAL A 1 200 ? 7.734 -12.134 -0.190 1.00 94.69 200 VAL A N 1
ATOM 1551 C CA . VAL A 1 200 ? 7.985 -11.631 1.169 1.00 94.69 200 VAL A CA 1
ATOM 1552 C C . VAL A 1 200 ? 9.489 -11.522 1.360 1.00 94.69 200 VAL A C 1
ATOM 1554 O O . VAL A 1 200 ? 10.212 -12.499 1.145 1.00 94.69 200 VAL A O 1
ATOM 1557 N N . GLY A 1 201 ? 9.986 -10.328 1.691 1.00 93.12 201 GLY A N 1
ATOM 1558 C CA . GLY A 1 201 ? 11.418 -10.114 1.934 1.00 93.12 201 GLY A CA 1
ATOM 1559 C C . GLY A 1 201 ? 12.304 -10.516 0.745 1.00 93.12 201 GLY A C 1
ATOM 1560 O O . GLY A 1 201 ? 13.385 -11.077 0.925 1.00 93.12 201 GLY A O 1
ATOM 1561 N N . GLY A 1 202 ? 11.807 -10.326 -0.482 1.00 90.50 202 GLY A N 1
ATOM 1562 C CA . GLY A 1 202 ? 12.501 -10.713 -1.715 1.00 90.50 202 GLY A CA 1
ATOM 1563 C C . GLY A 1 202 ? 12.457 -12.208 -2.053 1.00 90.50 202 GLY A C 1
ATOM 1564 O O . GLY A 1 202 ? 13.049 -12.638 -3.043 1.00 90.50 202 GLY A O 1
ATOM 1565 N N . LYS A 1 203 ? 11.761 -13.027 -1.259 1.00 90.38 203 LYS A N 1
ATOM 1566 C CA . LYS A 1 203 ? 11.636 -14.472 -1.474 1.00 90.38 203 LYS A CA 1
ATOM 1567 C C . LYS A 1 203 ? 10.234 -14.820 -1.935 1.00 90.38 203 LYS A C 1
ATOM 1569 O O . LYS A 1 203 ? 9.253 -14.299 -1.414 1.00 90.38 203 LYS A O 1
ATOM 1574 N N . ARG A 1 204 ? 10.144 -15.747 -2.890 1.00 88.19 204 ARG A N 1
ATOM 1575 C CA . ARG A 1 204 ? 8.858 -16.331 -3.275 1.00 88.19 204 ARG A CA 1
ATOM 1576 C C . ARG A 1 204 ? 8.295 -17.063 -2.074 1.00 88.19 204 ARG A C 1
ATOM 1578 O O . ARG A 1 204 ? 8.980 -17.915 -1.501 1.00 88.19 204 ARG A O 1
ATOM 1585 N N . ILE A 1 205 ? 7.042 -16.791 -1.750 1.00 81.56 205 ILE A N 1
ATOM 1586 C CA . ILE A 1 205 ? 6.283 -17.672 -0.880 1.00 81.56 205 ILE A CA 1
ATOM 1587 C C . ILE A 1 205 ? 6.075 -18.942 -1.705 1.00 81.56 205 ILE A C 1
ATOM 1589 O O . ILE A 1 205 ? 5.258 -18.974 -2.625 1.00 81.56 205 ILE A O 1
ATOM 1593 N N . LEU A 1 206 ? 6.897 -19.965 -1.454 1.00 57.53 206 LEU A N 1
ATOM 1594 C CA . LEU A 1 206 ? 6.714 -21.289 -2.038 1.00 57.53 206 LEU A CA 1
ATOM 1595 C C . LEU A 1 206 ? 5.393 -21.826 -1.491 1.00 57.53 206 LEU A C 1
ATOM 1597 O O . LEU A 1 206 ? 5.345 -22.440 -0.429 1.00 57.53 206 LEU A O 1
ATOM 1601 N N . ALA A 1 207 ? 4.304 -21.524 -2.187 1.00 49.88 207 ALA A N 1
ATOM 1602 C CA . ALA A 1 207 ? 3.042 -22.176 -1.940 1.00 49.88 207 ALA A CA 1
ATOM 1603 C C . ALA A 1 207 ? 3.232 -23.637 -2.361 1.00 49.88 207 ALA A C 1
ATOM 1605 O O . ALA A 1 207 ? 3.351 -23.912 -3.557 1.00 49.88 207 ALA A O 1
ATOM 1606 N N . GLY A 1 208 ? 3.350 -24.522 -1.367 1.00 43.22 208 GLY A N 1
ATOM 1607 C CA . GLY A 1 208 ? 3.248 -25.966 -1.565 1.00 43.22 208 GLY A CA 1
ATOM 1608 C C . GLY A 1 208 ? 1.962 -26.367 -2.275 1.00 43.22 208 GLY A C 1
ATOM 1609 O O . GLY A 1 208 ? 1.013 -25.543 -2.337 1.00 43.22 208 GLY A O 1
#

Foldseek 3Di:
DDDDPPDPADDQAAEAAADLDPDLDADDLVSLLVSLVVQVPDDRDHLQRYQYAYDQQNAAEAPDPGSCSCCQRVVNQCPNCVRNVDDQVPHPWHWDDGNQWIWTDDPQEIEIEGHFRQYHEPDRHQDPRGGAQATEHEQVSVVVVVVVCVVSVVGHYHYGHNAAAQPPDQQQHFLSCPVVPVDDDDPGHRNRRGRHHQYYNNDGPPPD

pLDDT: mean 90.72, std 11.46, range [38.19, 98.62]